Protein AF-A0A7V2QB85-F1 (afdb_monomer_lite)

Sequence (184 aa):
MSTETFWAGAGVYNEKTLPVQVILTIVAALSVYRVFTKPGDKTNVLVKTFLSFAFAWNGATFFLIFVRNPISTFIGAPLFIVVTILFAVDIFARKTNFRLPEAGWKRRLTALWILLAFSYPLIGWALLGHAYPRILMPMFPCPLTVFALALIAAAAPNVGRKVSVDPKCYDNKTSEVSRERFCR

Radius of gyration: 21.87 Å; chains: 1; bounding box: 40×40×75 Å

Foldseek 3Di:
DDPVLVLVLLQVCCVVCVVVLVVLVVLLVVLVVCQVPPFDLVSLLSVLVSLLVLLQCCLPPVQVPRPPDPCSVVPVNVVSNVSSVVSVVCNVVVPWGQHADPDPVLNVVLVVQLVVLQCQQVCCCPPVVDDPPSGDHSSHPVSSVSNVCSRRVRRDDPPPPDPPPPCVVPDDDDDDDDDDDPDD

Structure (mmCIF, N/CA/C/O backbone):
data_AF-A0A7V2QB85-F1
#
_entry.id   AF-A0A7V2QB85-F1
#
loop_
_atom_site.group_PDB
_atom_site.id
_atom_site.type_symbol
_atom_site.label_atom_id
_atom_site.label_alt_id
_atom_site.label_comp_id
_atom_site.label_asym_id
_atom_site.label_entity_id
_atom_site.label_seq_id
_atom_site.pdbx_PDB_ins_code
_atom_site.Cartn_x
_atom_site.Cartn_y
_atom_site.Cartn_z
_atom_site.occupancy
_atom_site.B_iso_or_equiv
_atom_site.auth_seq_id
_atom_site.auth_comp_id
_atom_site.auth_asym_id
_atom_site.auth_atom_id
_atom_site.pdbx_PDB_model_num
ATOM 1 N N . MET A 1 1 ? 16.539 9.771 -13.692 1.00 70.19 1 MET A N 1
ATOM 2 C CA . MET A 1 1 ? 15.832 8.790 -14.544 1.00 70.19 1 MET A CA 1
ATOM 3 C C . MET A 1 1 ? 14.918 9.583 -15.460 1.00 70.19 1 MET A C 1
ATOM 5 O O . MET A 1 1 ? 14.317 10.530 -14.969 1.00 70.19 1 MET A O 1
ATOM 9 N N . SER A 1 2 ? 14.879 9.280 -16.758 1.00 84.25 2 SER A N 1
ATOM 10 C CA . SER A 1 2 ? 13.956 9.940 -17.695 1.00 84.25 2 SER A CA 1
ATOM 11 C C . SER A 1 2 ? 12.549 9.339 -17.589 1.00 84.25 2 SER A C 1
ATOM 13 O O . SER A 1 2 ? 12.391 8.213 -17.120 1.00 84.25 2 SER A O 1
ATOM 15 N N . THR A 1 3 ? 11.528 10.060 -18.053 1.00 84.56 3 THR A N 1
ATOM 16 C CA . THR A 1 3 ? 10.132 9.588 -18.045 1.00 84.56 3 THR A CA 1
ATOM 17 C C . THR A 1 3 ? 9.970 8.258 -18.787 1.00 84.56 3 THR A C 1
ATOM 19 O O . THR A 1 3 ? 9.375 7.322 -18.258 1.00 84.56 3 THR A O 1
ATOM 22 N N . GLU A 1 4 ? 10.588 8.121 -19.962 1.00 85.00 4 GLU A N 1
ATOM 23 C CA . GLU A 1 4 ? 10.526 6.891 -20.764 1.00 85.00 4 GLU A CA 1
ATOM 24 C C . GLU A 1 4 ? 11.170 5.690 -20.065 1.00 85.00 4 GLU A C 1
ATOM 26 O O . GLU A 1 4 ? 10.617 4.590 -20.067 1.00 85.00 4 GLU A O 1
ATOM 31 N N . THR A 1 5 ? 12.319 5.895 -19.412 1.00 85.00 5 THR A N 1
ATOM 32 C CA . THR A 1 5 ? 12.995 4.811 -18.682 1.00 85.00 5 THR A CA 1
ATOM 33 C C . THR A 1 5 ? 12.178 4.359 -17.473 1.00 85.00 5 THR A C 1
ATOM 35 O O . THR A 1 5 ? 12.127 3.162 -17.188 1.00 85.00 5 THR A O 1
ATOM 38 N N . PHE A 1 6 ? 11.490 5.283 -16.794 1.00 84.88 6 PHE A N 1
ATOM 39 C CA . PHE A 1 6 ? 10.567 4.945 -15.710 1.00 84.88 6 PHE A CA 1
ATOM 40 C C . PHE A 1 6 ? 9.396 4.092 -16.209 1.00 84.88 6 PHE A C 1
ATOM 42 O O . PHE A 1 6 ? 9.146 3.023 -15.654 1.00 84.88 6 PHE A O 1
ATOM 49 N N . TRP A 1 7 ? 8.707 4.522 -17.270 1.00 86.81 7 TRP A N 1
ATOM 50 C CA . TRP A 1 7 ? 7.548 3.796 -17.794 1.00 86.81 7 TRP A CA 1
ATOM 51 C C . TRP A 1 7 ? 7.915 2.441 -18.400 1.00 86.81 7 TRP A C 1
ATOM 53 O O . TRP A 1 7 ? 7.153 1.486 -18.252 1.00 86.81 7 TRP A O 1
ATOM 63 N N . ALA A 1 8 ? 9.089 2.321 -19.025 1.00 87.31 8 ALA A N 1
ATOM 64 C CA . ALA A 1 8 ? 9.616 1.033 -19.466 1.00 87.31 8 ALA A CA 1
ATOM 65 C C . ALA A 1 8 ? 9.863 0.089 -18.275 1.00 87.31 8 ALA A C 1
ATOM 67 O O . ALA A 1 8 ? 9.423 -1.060 -18.301 1.00 87.31 8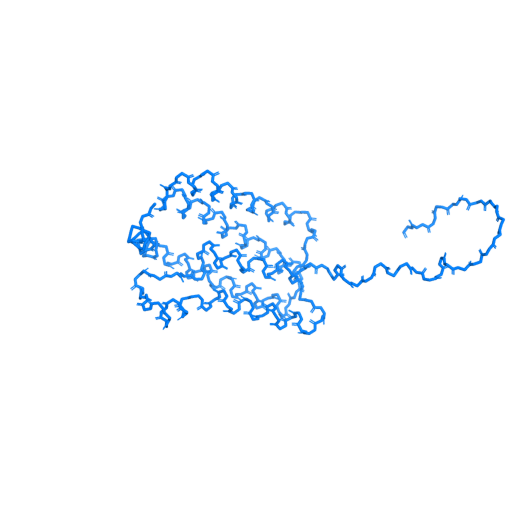 ALA A O 1
ATOM 68 N N . GLY A 1 9 ? 10.486 0.587 -17.200 1.00 86.81 9 GLY A N 1
ATOM 69 C CA . GLY A 1 9 ? 10.693 -0.180 -15.967 1.00 86.81 9 GLY A CA 1
ATOM 70 C C . GLY A 1 9 ? 9.381 -0.586 -15.287 1.00 86.81 9 GLY A C 1
ATOM 71 O O . GLY A 1 9 ? 9.231 -1.735 -14.875 1.00 86.81 9 GLY A O 1
ATOM 72 N N . ALA A 1 10 ? 8.404 0.323 -15.230 1.00 86.19 10 ALA A N 1
ATOM 73 C CA . ALA A 1 10 ? 7.066 0.049 -14.709 1.00 86.19 10 ALA A CA 1
ATOM 74 C C . ALA A 1 10 ? 6.339 -1.028 -15.530 1.00 86.19 10 ALA A C 1
ATOM 76 O O . ALA A 1 10 ? 5.709 -1.910 -14.951 1.00 86.19 10 ALA A O 1
ATOM 77 N N . GLY A 1 11 ? 6.475 -0.997 -16.861 1.00 89.75 11 GLY A N 1
ATOM 78 C CA . GLY A 1 11 ? 5.933 -2.020 -17.755 1.00 89.75 11 GLY A CA 1
ATOM 79 C C . GLY A 1 11 ? 6.479 -3.412 -17.448 1.00 89.75 11 GLY A C 1
ATOM 80 O O . GLY A 1 11 ? 5.708 -4.329 -17.169 1.00 89.75 11 GLY A O 1
ATOM 81 N N . VAL A 1 12 ? 7.807 -3.548 -17.398 1.00 90.69 12 VAL A N 1
ATOM 82 C CA . VAL A 1 12 ? 8.466 -4.825 -17.072 1.00 90.69 12 VAL A CA 1
ATOM 83 C C . VAL A 1 12 ? 8.091 -5.299 -15.665 1.00 90.69 12 VAL A C 1
ATOM 85 O O . VAL A 1 12 ? 7.806 -6.479 -15.463 1.00 90.69 12 VAL A O 1
ATOM 88 N N . TYR A 1 13 ? 8.042 -4.392 -14.686 1.00 90.31 13 TYR A N 1
ATOM 89 C CA . TYR A 1 13 ? 7.596 -4.715 -13.330 1.00 90.31 13 TYR A CA 1
ATOM 90 C C . TYR A 1 13 ? 6.169 -5.272 -13.322 1.00 90.31 13 TYR A C 1
ATOM 92 O O . TYR A 1 13 ? 5.923 -6.315 -12.714 1.00 90.31 13 TYR A O 1
ATOM 100 N N . ASN A 1 14 ? 5.236 -4.617 -14.013 1.00 92.25 14 ASN A N 1
ATOM 101 C CA . ASN A 1 14 ? 3.842 -5.041 -14.065 1.00 92.25 14 ASN A CA 1
ATOM 102 C C . ASN A 1 14 ? 3.660 -6.387 -14.756 1.00 92.25 14 ASN A C 1
ATOM 104 O O . ASN A 1 14 ? 2.890 -7.202 -14.263 1.00 92.25 14 ASN A O 1
ATOM 108 N N . GLU A 1 15 ? 4.369 -6.657 -15.849 1.00 93.31 15 GLU A N 1
ATOM 109 C CA . GLU A 1 15 ? 4.315 -7.965 -16.513 1.00 93.31 15 GLU A CA 1
ATOM 110 C C . GLU A 1 15 ? 4.841 -9.080 -15.608 1.00 93.31 15 GLU A C 1
ATOM 112 O O . GLU A 1 15 ? 4.224 -10.137 -15.484 1.00 93.31 15 GLU A O 1
ATOM 117 N N . LYS A 1 16 ? 5.963 -8.840 -14.919 1.00 92.19 16 LYS A N 1
ATOM 118 C CA . LYS A 1 16 ? 6.596 -9.843 -14.050 1.00 92.19 16 LYS A CA 1
ATOM 119 C C . LYS A 1 16 ? 5.855 -10.061 -12.734 1.00 92.19 16 LYS A C 1
ATOM 121 O O . LYS A 1 16 ? 5.961 -11.138 -12.155 1.00 92.19 16 LYS A O 1
ATOM 126 N N . THR A 1 17 ? 5.133 -9.056 -12.244 1.00 92.38 17 THR A N 1
ATOM 127 C CA . THR A 1 17 ? 4.482 -9.102 -10.926 1.00 92.38 17 THR A CA 1
ATOM 128 C C . THR A 1 17 ? 2.959 -9.124 -10.987 1.00 92.38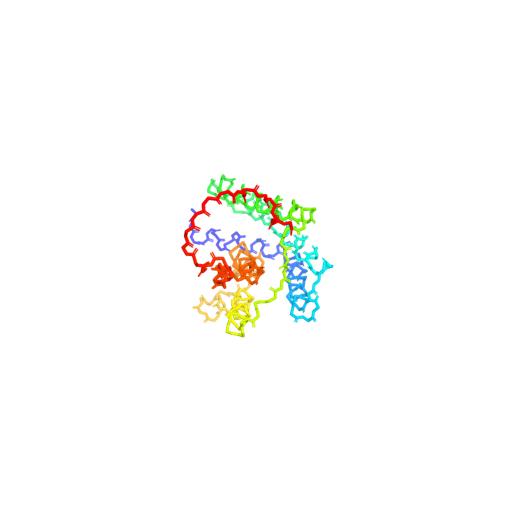 17 THR A C 1
ATOM 130 O O . THR A 1 17 ? 2.335 -9.162 -9.928 1.00 92.38 17 THR A O 1
ATOM 133 N N . LEU A 1 18 ? 2.349 -9.182 -12.180 1.00 91.19 18 LEU A N 1
ATOM 134 C CA . LEU A 1 18 ? 0.891 -9.171 -12.352 1.00 91.19 18 LEU A CA 1
ATOM 135 C C . LEU A 1 18 ? 0.160 -10.153 -11.416 1.00 91.19 18 LEU A C 1
ATOM 137 O O . LEU A 1 18 ? -0.751 -9.705 -10.717 1.00 91.19 18 LEU A O 1
ATOM 141 N N . PRO A 1 19 ? 0.554 -11.441 -11.302 1.00 91.94 19 PRO A N 1
ATOM 142 C CA . PRO A 1 19 ? -0.158 -12.377 -10.431 1.00 91.94 19 PRO A CA 1
ATOM 143 C C . PRO A 1 19 ? -0.096 -11.957 -8.959 1.00 91.94 19 PRO A C 1
ATOM 145 O O . PRO A 1 19 ? -1.102 -11.985 -8.252 1.00 91.94 19 PRO A O 1
ATOM 148 N N . VAL A 1 20 ? 1.075 -11.502 -8.505 1.00 92.31 20 VAL A N 1
ATOM 149 C CA . VAL A 1 20 ? 1.281 -11.038 -7.127 1.00 92.31 20 VAL A CA 1
ATOM 150 C C . VAL A 1 20 ? 0.473 -9.771 -6.862 1.00 92.31 20 VAL A C 1
ATOM 152 O O . VAL A 1 20 ? -0.191 -9.675 -5.834 1.00 92.31 20 VAL A O 1
ATOM 155 N N . GLN A 1 21 ? 0.466 -8.819 -7.796 1.00 90.81 21 GLN A N 1
ATOM 156 C CA . GLN A 1 21 ? -0.318 -7.592 -7.674 1.00 90.81 21 GLN A CA 1
ATOM 157 C C . GLN A 1 21 ? -1.823 -7.877 -7.611 1.00 90.81 21 GLN A C 1
ATOM 159 O O . GLN A 1 21 ? -2.520 -7.254 -6.809 1.00 90.81 21 GLN A O 1
ATOM 164 N N . VAL A 1 22 ? -2.327 -8.830 -8.402 1.00 92.25 22 VAL A N 1
ATOM 165 C CA . VAL A 1 22 ? -3.735 -9.257 -8.363 1.00 92.25 22 VAL A CA 1
ATOM 166 C C . VAL A 1 22 ? -4.071 -9.869 -7.004 1.00 92.25 22 VAL A C 1
ATOM 168 O O . VAL A 1 22 ? -5.045 -9.452 -6.377 1.00 92.25 22 VAL A O 1
ATOM 171 N N . ILE A 1 23 ? -3.238 -10.785 -6.497 1.00 94.44 23 ILE A N 1
ATOM 172 C CA . ILE A 1 23 ? -3.426 -11.395 -5.172 1.00 94.44 23 ILE A CA 1
ATOM 173 C C . ILE A 1 23 ? -3.430 -10.321 -4.081 1.00 94.44 23 ILE A C 1
ATOM 175 O O . ILE A 1 23 ? -4.355 -10.271 -3.270 1.00 94.44 23 ILE A O 1
ATOM 179 N N . LEU A 1 24 ? -2.442 -9.423 -4.080 1.00 93.62 24 LEU A N 1
ATOM 180 C CA . LEU A 1 24 ? -2.360 -8.327 -3.115 1.00 93.62 24 LEU A CA 1
ATOM 181 C C . LEU A 1 24 ? -3.590 -7.416 -3.187 1.00 93.62 24 LEU A C 1
ATOM 183 O O . LEU A 1 24 ? -4.137 -7.057 -2.147 1.00 93.62 24 LEU A O 1
ATOM 187 N N . THR A 1 25 ? -4.072 -7.097 -4.391 1.00 93.31 25 THR A N 1
ATOM 188 C CA . THR A 1 25 ? -5.288 -6.292 -4.612 1.00 93.31 25 THR A CA 1
ATOM 189 C C . THR A 1 25 ? -6.527 -6.964 -4.025 1.00 93.31 25 THR A C 1
ATOM 191 O O . THR A 1 25 ? -7.305 -6.309 -3.330 1.00 93.31 25 THR A O 1
ATOM 194 N N . ILE A 1 26 ? -6.685 -8.275 -4.222 1.00 94.06 26 ILE A N 1
ATOM 195 C CA . ILE A 1 26 ? -7.786 -9.049 -3.633 1.00 94.06 26 ILE A CA 1
ATOM 196 C C . ILE A 1 26 ? -7.685 -9.045 -2.103 1.00 94.06 26 ILE A C 1
ATOM 198 O O . ILE A 1 26 ? -8.669 -8.757 -1.422 1.00 94.06 26 ILE A O 1
ATOM 202 N N . VAL A 1 27 ? -6.501 -9.307 -1.542 1.00 94.06 27 VAL A N 1
ATOM 203 C CA . VAL A 1 27 ? -6.296 -9.311 -0.084 1.00 94.06 27 VAL A CA 1
ATOM 204 C C . VAL A 1 27 ? -6.542 -7.925 0.518 1.00 94.06 27 VAL A C 1
ATOM 206 O O . VAL A 1 27 ? -7.148 -7.825 1.587 1.00 94.06 27 VAL A O 1
ATOM 209 N N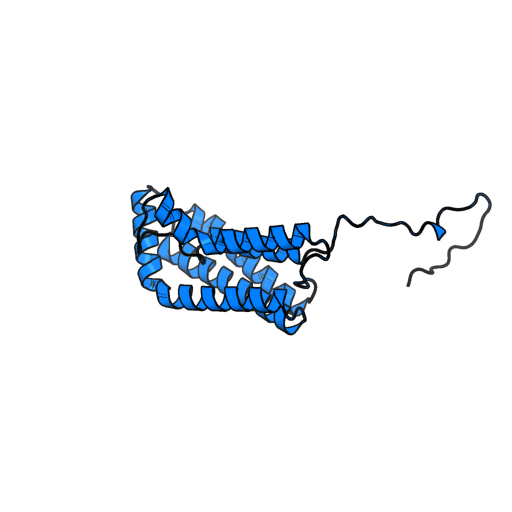 . ALA A 1 28 ? -6.156 -6.849 -0.170 1.00 92.81 28 ALA A N 1
ATOM 210 C CA . ALA A 1 28 ? -6.460 -5.484 0.245 1.00 92.81 28 ALA A CA 1
ATOM 211 C C . ALA A 1 28 ? -7.970 -5.221 0.259 1.00 92.81 28 ALA A C 1
ATOM 213 O O . ALA A 1 28 ? -8.491 -4.729 1.259 1.00 92.81 28 ALA A O 1
ATOM 214 N N . ALA A 1 29 ? -8.694 -5.607 -0.797 1.00 92.31 29 ALA A N 1
ATOM 215 C CA . ALA A 1 29 ? -10.148 -5.464 -0.858 1.00 92.31 29 ALA A CA 1
ATOM 216 C C . ALA A 1 29 ? -10.853 -6.263 0.255 1.00 92.31 29 ALA A C 1
ATOM 218 O O . ALA A 1 29 ? -11.748 -5.744 0.925 1.00 92.31 29 ALA A O 1
ATOM 219 N N . LEU A 1 30 ? -10.401 -7.493 0.526 1.00 92.00 30 LEU A N 1
ATOM 220 C CA . LEU A 1 30 ? -10.895 -8.311 1.638 1.00 92.00 30 LEU A CA 1
ATOM 221 C C . LEU A 1 30 ? -10.601 -7.673 3.001 1.00 92.00 30 LEU A C 1
ATOM 223 O O . LEU A 1 30 ? -11.450 -7.705 3.895 1.00 92.00 30 LEU A O 1
ATOM 227 N N . SER A 1 31 ? -9.420 -7.074 3.156 1.00 90.62 31 SER A N 1
ATOM 228 C CA . SER A 1 31 ? -9.021 -6.358 4.369 1.00 90.62 31 SER A CA 1
ATOM 229 C C . SER A 1 31 ? -9.936 -5.160 4.619 1.00 90.62 31 SER A C 1
ATOM 231 O O . SER A 1 31 ? -10.473 -5.023 5.716 1.00 90.62 31 SER A O 1
ATOM 233 N N . VAL A 1 32 ? -10.208 -4.354 3.586 1.00 90.06 32 VAL A N 1
ATOM 234 C CA . VAL A 1 32 ? -11.181 -3.251 3.648 1.00 90.06 32 VAL A CA 1
ATOM 235 C C . VAL A 1 32 ? -12.562 -3.781 4.016 1.00 90.06 32 VAL A C 1
ATOM 237 O O . VAL A 1 32 ? -13.150 -3.332 4.994 1.00 90.06 32 VAL A O 1
ATOM 240 N N . TYR A 1 33 ? -13.072 -4.782 3.300 1.00 90.00 33 TYR A N 1
ATOM 241 C CA . TYR A 1 33 ? -14.385 -5.359 3.581 1.00 90.00 33 TYR A CA 1
ATOM 242 C C . TYR A 1 33 ? -14.524 -5.818 5.043 1.00 90.00 33 TYR A C 1
ATOM 244 O O . TYR A 1 33 ? -15.523 -5.521 5.706 1.00 90.00 33 TYR A O 1
ATOM 252 N N . ARG A 1 34 ? -13.501 -6.491 5.586 1.00 87.06 34 ARG A N 1
ATOM 253 C CA . ARG A 1 34 ? -13.456 -6.925 6.991 1.00 87.06 34 ARG A CA 1
ATOM 254 C C . ARG A 1 34 ? -13.430 -5.747 7.964 1.00 87.06 34 ARG A C 1
ATOM 256 O O . ARG A 1 34 ? -14.153 -5.797 8.954 1.00 87.06 34 ARG A O 1
ATOM 263 N N . VAL A 1 35 ? -12.667 -4.689 7.680 1.00 87.56 35 VAL A N 1
ATOM 264 C CA . VAL A 1 35 ? -12.645 -3.460 8.500 1.00 87.56 35 VAL A CA 1
ATOM 265 C C . VAL A 1 35 ? -14.030 -2.806 8.555 1.00 87.56 35 VAL A C 1
ATOM 267 O O . VAL A 1 35 ? -14.442 -2.338 9.615 1.00 87.56 35 VAL A O 1
ATOM 270 N N . PHE A 1 36 ? -14.778 -2.817 7.447 1.00 84.00 36 PHE A N 1
ATOM 271 C CA . PHE A 1 36 ? -16.107 -2.204 7.368 1.00 84.00 36 PHE A CA 1
ATOM 272 C C . PHE A 1 36 ? -17.230 -3.051 7.987 1.00 84.00 36 PHE A C 1
ATOM 274 O O . PHE A 1 36 ? -18.187 -2.484 8.510 1.00 84.00 36 PHE A O 1
ATOM 281 N N . THR A 1 37 ? -17.141 -4.383 7.927 1.00 85.31 37 THR A N 1
ATOM 282 C CA . THR A 1 37 ? -18.228 -5.285 8.359 1.00 85.31 37 THR A CA 1
ATOM 283 C C . THR A 1 37 ? -18.008 -5.931 9.722 1.00 85.31 37 THR A C 1
ATOM 285 O O . THR A 1 37 ? -18.966 -6.117 10.469 1.00 85.31 37 THR A O 1
ATOM 288 N N . LYS A 1 38 ? -16.768 -6.312 10.052 1.00 83.19 38 LYS A N 1
ATOM 289 C CA . LYS A 1 38 ? -16.418 -7.063 11.269 1.00 83.19 38 LYS A CA 1
ATOM 290 C C . LYS A 1 38 ? -15.077 -6.572 11.835 1.00 83.19 38 LYS A C 1
ATOM 292 O O . LYS A 1 38 ? -14.076 -7.301 11.771 1.00 83.19 38 LYS A O 1
ATOM 297 N N . PRO A 1 39 ? -15.024 -5.342 12.377 1.00 83.50 39 PRO A N 1
ATOM 298 C CA . PRO A 1 39 ? -13.836 -4.864 13.071 1.00 83.50 39 PRO A CA 1
ATOM 299 C C . PRO A 1 39 ? -13.570 -5.721 14.318 1.00 83.50 39 PRO A C 1
ATOM 301 O O . PRO A 1 39 ? -14.490 -6.057 15.061 1.00 83.50 39 PRO A O 1
ATOM 304 N N . GLY A 1 40 ? -12.309 -6.082 14.548 1.00 82.50 40 GLY A N 1
ATOM 305 C CA . GLY A 1 40 ? -11.889 -6.905 15.684 1.00 82.50 40 GLY A CA 1
ATOM 306 C C . GLY A 1 40 ? -10.448 -7.391 15.541 1.00 82.50 40 GLY A C 1
ATOM 307 O O . GLY A 1 40 ? -9.802 -7.140 14.523 1.00 82.50 40 GLY A O 1
ATOM 308 N N . ASP A 1 41 ? -9.954 -8.130 16.534 1.00 84.06 41 ASP A N 1
ATOM 309 C CA . ASP A 1 41 ? -8.546 -8.547 16.620 1.00 84.06 41 ASP A CA 1
ATOM 310 C C . ASP A 1 41 ? -8.059 -9.315 15.388 1.00 84.06 41 ASP A C 1
ATOM 312 O O . ASP A 1 41 ? -6.981 -9.039 14.867 1.00 84.06 41 ASP A O 1
ATOM 316 N N . LYS A 1 42 ? -8.877 -10.235 14.862 1.00 86.75 42 LYS A N 1
ATOM 317 C CA . LYS A 1 42 ? -8.532 -11.009 13.656 1.00 86.75 42 LYS A CA 1
ATOM 318 C C . LYS A 1 42 ? -8.384 -10.116 12.422 1.00 86.75 42 LYS A C 1
ATOM 320 O O . LYS A 1 42 ? -7.500 -10.344 11.603 1.00 86.75 42 LYS A O 1
ATOM 325 N N . THR A 1 43 ? -9.235 -9.098 12.296 1.00 88.00 43 THR A N 1
ATOM 326 C CA . THR A 1 43 ? -9.172 -8.112 11.209 1.00 88.00 43 THR A CA 1
ATOM 327 C C . THR A 1 43 ? -7.944 -7.219 11.365 1.00 88.00 43 THR A C 1
ATOM 329 O O . THR A 1 43 ? -7.249 -6.976 10.385 1.00 88.00 43 THR A O 1
ATOM 332 N N . ASN A 1 44 ? -7.622 -6.800 12.592 1.00 87.62 44 ASN A N 1
ATOM 333 C CA . ASN A 1 44 ? -6.422 -6.013 12.874 1.00 87.62 44 ASN A CA 1
ATOM 334 C C . ASN A 1 44 ? -5.150 -6.773 12.497 1.00 87.62 44 ASN A C 1
ATOM 336 O O . ASN A 1 44 ? -4.297 -6.221 11.809 1.00 87.62 44 ASN A O 1
ATOM 340 N N . VAL A 1 45 ? -5.038 -8.038 12.908 1.00 89.56 45 VAL A N 1
ATOM 341 C CA . VAL A 1 45 ? -3.896 -8.886 12.545 1.00 89.56 45 VAL A CA 1
ATOM 342 C C . VAL A 1 45 ? -3.827 -9.059 11.028 1.00 89.56 45 VAL A C 1
ATOM 344 O O . VAL A 1 45 ? -2.775 -8.806 10.456 1.00 89.56 45 VAL A O 1
ATOM 347 N N . LEU A 1 46 ? -4.945 -9.376 10.362 1.00 92.31 46 LEU A N 1
ATOM 348 C CA . LEU A 1 46 ? -4.991 -9.514 8.901 1.00 92.31 46 LEU A CA 1
ATOM 349 C C . LEU A 1 46 ? -4.481 -8.256 8.180 1.00 92.31 46 LEU A C 1
ATOM 351 O O . LEU A 1 46 ? -3.618 -8.363 7.314 1.00 92.31 46 LEU A O 1
ATOM 355 N N . VAL A 1 47 ? -4.987 -7.074 8.551 1.00 91.94 47 VAL A N 1
ATOM 356 C CA . VAL A 1 47 ? -4.602 -5.793 7.937 1.00 91.94 47 VAL A CA 1
ATOM 357 C C . VAL A 1 47 ? -3.119 -5.507 8.163 1.00 91.94 47 VAL A C 1
ATOM 359 O O . VAL A 1 47 ? -2.419 -5.168 7.214 1.00 91.94 47 VAL A O 1
ATOM 362 N N . LYS A 1 48 ? -2.611 -5.672 9.391 1.00 91.94 48 LYS A N 1
ATOM 363 C CA . LYS A 1 48 ? -1.194 -5.417 9.704 1.00 91.94 48 LYS A CA 1
ATOM 364 C C . LYS A 1 48 ? -0.267 -6.395 8.992 1.00 91.94 48 LYS A C 1
ATOM 366 O O . LYS A 1 48 ? 0.747 -5.967 8.453 1.00 91.94 48 LYS A O 1
ATOM 371 N N . THR A 1 49 ? -0.616 -7.682 8.954 1.00 93.75 49 THR A N 1
ATOM 372 C CA . THR A 1 49 ? 0.153 -8.701 8.229 1.00 93.75 49 THR A CA 1
ATOM 373 C C . THR A 1 49 ? 0.171 -8.400 6.736 1.00 93.75 49 THR A C 1
ATOM 375 O O . THR A 1 49 ? 1.239 -8.427 6.128 1.00 93.75 49 THR A O 1
ATOM 378 N N . PHE A 1 50 ? -0.981 -8.049 6.155 1.00 94.94 50 PHE A N 1
ATOM 379 C CA . PHE A 1 50 ? -1.065 -7.633 4.758 1.00 94.94 50 PHE A CA 1
ATOM 380 C C . PHE A 1 50 ? -0.188 -6.407 4.478 1.00 94.94 50 PHE A C 1
ATOM 382 O O . PHE A 1 50 ? 0.626 -6.451 3.561 1.00 94.94 50 PHE A O 1
ATOM 389 N N . LEU A 1 51 ? -0.318 -5.338 5.272 1.00 93.88 51 LEU A N 1
ATOM 390 C CA . LEU A 1 51 ? 0.459 -4.112 5.082 1.00 93.88 51 LEU A CA 1
ATOM 391 C C . LEU A 1 51 ? 1.956 -4.392 5.238 1.00 93.88 51 LEU A C 1
ATOM 393 O O . LEU A 1 51 ? 2.724 -4.045 4.349 1.00 93.88 51 LEU A O 1
ATOM 397 N N . SER A 1 52 ? 2.369 -5.087 6.300 1.00 95.19 52 SER A N 1
ATOM 398 C CA . SER A 1 52 ? 3.768 -5.472 6.511 1.00 95.19 52 SER A CA 1
ATOM 399 C C . SER A 1 52 ? 4.325 -6.234 5.303 1.00 95.19 52 SER A C 1
ATOM 401 O O . SER A 1 52 ? 5.350 -5.842 4.751 1.00 95.19 52 SER A O 1
ATOM 403 N N . PHE A 1 53 ? 3.606 -7.243 4.803 1.00 95.44 53 PHE A N 1
ATOM 404 C CA . PHE A 1 53 ? 4.027 -7.997 3.622 1.00 95.44 53 PHE A CA 1
ATOM 405 C C . PHE A 1 53 ? 4.065 -7.143 2.345 1.00 95.44 53 PHE A C 1
ATOM 407 O O . PHE A 1 53 ? 5.038 -7.204 1.598 1.00 95.44 53 PHE A O 1
ATOM 414 N N . ALA A 1 54 ? 3.045 -6.320 2.088 1.00 94.62 54 ALA A N 1
ATOM 415 C CA . ALA A 1 54 ? 2.969 -5.485 0.889 1.00 94.62 54 ALA A CA 1
ATOM 416 C C . ALA A 1 54 ? 4.076 -4.413 0.852 1.00 94.62 54 ALA A C 1
ATOM 418 O O . ALA A 1 54 ? 4.651 -4.156 -0.211 1.00 94.62 54 ALA A O 1
ATOM 419 N N . PHE A 1 55 ? 4.405 -3.818 2.004 1.00 95.62 55 PHE A N 1
ATOM 420 C CA . PHE A 1 55 ? 5.530 -2.891 2.144 1.00 95.62 55 PHE A CA 1
ATOM 421 C C . PHE A 1 55 ? 6.874 -3.610 1.992 1.00 95.62 55 PHE A C 1
ATOM 423 O O . PHE A 1 55 ? 7.733 -3.109 1.267 1.00 95.62 55 PHE A O 1
ATOM 430 N N . ALA A 1 56 ? 7.041 -4.798 2.581 1.00 94.75 56 ALA A N 1
ATOM 431 C CA . ALA A 1 56 ? 8.258 -5.595 2.434 1.00 94.75 56 ALA A CA 1
ATOM 432 C C . ALA A 1 56 ? 8.499 -5.975 0.970 1.00 94.75 56 ALA A C 1
ATOM 434 O O . ALA A 1 56 ? 9.597 -5.803 0.440 1.00 94.75 56 ALA A O 1
ATOM 435 N N . TRP A 1 57 ? 7.443 -6.441 0.299 1.00 94.12 57 TRP A N 1
ATOM 436 C CA . TRP A 1 57 ? 7.475 -6.828 -1.104 1.00 94.12 57 TRP A CA 1
ATOM 437 C C . TRP A 1 57 ? 7.861 -5.656 -2.006 1.00 94.12 57 TRP A C 1
ATOM 439 O O . TRP A 1 57 ? 8.749 -5.808 -2.842 1.00 94.12 57 TRP A O 1
ATOM 449 N N . ASN A 1 58 ? 7.251 -4.478 -1.827 1.00 91.81 58 ASN A N 1
ATOM 450 C CA . ASN A 1 58 ? 7.611 -3.279 -2.591 1.00 91.81 58 ASN A CA 1
ATOM 451 C C . ASN A 1 58 ? 9.031 -2.786 -2.254 1.00 91.81 58 ASN A C 1
ATOM 453 O O . ASN A 1 58 ? 9.793 -2.444 -3.155 1.00 91.81 58 ASN A O 1
ATOM 457 N N . GLY A 1 59 ? 9.417 -2.806 -0.976 1.00 90.62 59 GLY A N 1
ATOM 458 C CA . GLY A 1 59 ? 10.774 -2.496 -0.518 1.00 90.62 59 GLY A CA 1
ATOM 459 C C . GLY A 1 59 ? 11.831 -3.332 -1.237 1.00 90.62 59 GLY A C 1
ATOM 460 O O . GLY A 1 59 ? 12.787 -2.788 -1.782 1.00 90.62 59 GLY A O 1
ATOM 461 N N . ALA A 1 60 ? 11.625 -4.649 -1.288 1.00 90.38 60 ALA A N 1
ATOM 462 C CA . ALA A 1 60 ? 12.562 -5.583 -1.897 1.00 90.38 60 ALA A CA 1
ATOM 463 C C . ALA A 1 60 ? 12.489 -5.584 -3.429 1.00 90.38 60 ALA A C 1
ATOM 465 O O . ALA A 1 60 ? 13.495 -5.389 -4.101 1.00 90.38 60 ALA A O 1
ATOM 466 N N . THR A 1 61 ? 11.311 -5.803 -4.008 1.00 89.44 61 THR A N 1
ATOM 467 C CA . THR A 1 61 ? 11.194 -6.016 -5.456 1.00 89.44 61 THR A CA 1
ATOM 468 C C . THR A 1 61 ? 11.220 -4.699 -6.216 1.00 89.44 61 THR A C 1
ATOM 470 O O . THR A 1 61 ? 12.086 -4.489 -7.063 1.00 89.44 61 THR A O 1
ATOM 473 N N . PHE A 1 62 ? 10.327 -3.768 -5.892 1.00 87.06 62 PHE A N 1
ATOM 474 C CA . PHE A 1 62 ? 10.193 -2.529 -6.647 1.00 87.06 62 PHE A CA 1
ATOM 475 C C . PHE A 1 62 ? 11.440 -1.642 -6.512 1.00 87.06 62 PHE A C 1
ATOM 477 O O . PHE A 1 62 ? 12.031 -1.252 -7.525 1.00 87.06 62 PHE A O 1
ATOM 484 N N . PHE A 1 63 ? 11.877 -1.364 -5.278 1.00 86.56 63 PHE A N 1
ATOM 485 C CA . PHE A 1 63 ? 12.962 -0.408 -5.052 1.00 86.56 63 PHE A CA 1
ATOM 486 C C . PHE A 1 63 ? 14.374 -0.995 -5.254 1.00 86.56 63 PHE A C 1
ATOM 488 O O . PHE A 1 63 ? 15.241 -0.296 -5.791 1.00 86.56 63 PHE A O 1
ATOM 495 N N . LEU A 1 64 ? 14.633 -2.257 -4.878 1.00 86.44 64 LEU A N 1
ATOM 496 C CA . LEU A 1 64 ? 15.980 -2.844 -5.010 1.00 86.44 64 LEU A CA 1
ATOM 497 C C . LEU A 1 64 ? 16.220 -3.563 -6.346 1.00 86.44 64 LEU A C 1
ATOM 499 O O . LEU A 1 64 ? 17.363 -3.580 -6.803 1.00 86.44 64 LEU A O 1
ATOM 503 N N . ILE A 1 65 ? 15.184 -4.131 -6.981 1.00 85.94 65 ILE A N 1
ATOM 504 C CA . ILE A 1 65 ? 15.341 -4.917 -8.220 1.00 85.94 65 ILE A CA 1
ATOM 505 C C . ILE A 1 65 ? 15.018 -4.084 -9.466 1.00 85.94 65 ILE A C 1
ATOM 507 O O . ILE A 1 65 ? 15.863 -3.988 -10.352 1.00 85.94 65 ILE A O 1
ATOM 511 N N . PHE A 1 66 ? 13.825 -3.482 -9.555 1.00 84.12 66 PHE A N 1
ATOM 512 C CA . PHE A 1 66 ? 13.332 -2.922 -10.827 1.00 84.12 66 PHE A CA 1
ATOM 513 C C . PHE A 1 66 ? 13.726 -1.463 -11.088 1.00 84.12 66 PHE A C 1
ATOM 515 O O . PHE A 1 66 ? 14.188 -1.148 -12.181 1.00 84.12 66 PHE A O 1
ATOM 522 N N . VAL A 1 67 ? 13.541 -0.555 -10.124 1.00 81.06 67 VAL A N 1
ATOM 523 C CA . VAL A 1 67 ? 13.824 0.881 -10.341 1.00 81.06 67 VAL A CA 1
ATOM 524 C C . VAL A 1 67 ? 15.292 1.226 -10.090 1.00 81.06 67 VAL A C 1
ATOM 526 O O . VAL A 1 67 ? 15.809 2.159 -10.702 1.00 81.06 67 VAL A O 1
ATOM 529 N N . ARG A 1 68 ? 15.940 0.479 -9.184 1.00 77.50 68 ARG A N 1
ATOM 530 C CA . ARG A 1 68 ? 17.354 0.540 -8.775 1.00 77.50 68 ARG A CA 1
ATOM 531 C C . ARG A 1 68 ? 18.081 1.836 -9.172 1.00 77.50 68 ARG A C 1
ATOM 533 O O . ARG A 1 68 ? 18.993 1.842 -9.993 1.00 77.50 68 ARG A O 1
ATOM 540 N N . ASN A 1 69 ? 17.691 2.944 -8.550 1.00 83.06 69 ASN A N 1
ATOM 541 C CA . ASN A 1 69 ? 18.404 4.219 -8.607 1.00 83.06 69 ASN A CA 1
ATOM 542 C C . ASN A 1 69 ? 18.836 4.630 -7.184 1.00 83.06 69 ASN A C 1
ATOM 544 O O . ASN A 1 69 ? 18.288 4.111 -6.211 1.00 83.06 69 ASN A O 1
ATOM 548 N N . PRO A 1 70 ? 19.796 5.561 -7.022 1.00 83.62 70 PRO A N 1
ATOM 549 C CA . PRO A 1 70 ? 20.313 5.924 -5.699 1.00 83.62 70 PRO A CA 1
ATOM 550 C C . PRO A 1 70 ? 19.207 6.353 -4.727 1.00 83.62 70 PRO A C 1
ATOM 552 O O . PRO A 1 70 ? 19.177 5.916 -3.584 1.00 83.62 70 PRO A O 1
ATOM 555 N N . ILE A 1 71 ? 18.234 7.133 -5.202 1.00 85.12 71 ILE A N 1
ATOM 556 C CA . ILE A 1 71 ? 17.106 7.606 -4.388 1.00 85.12 71 ILE A CA 1
ATOM 557 C C . ILE A 1 71 ? 16.204 6.437 -3.953 1.00 85.12 71 ILE A C 1
ATOM 559 O O . ILE A 1 71 ? 15.852 6.332 -2.782 1.00 85.12 71 ILE A O 1
ATOM 563 N N . SER A 1 72 ? 15.857 5.523 -4.861 1.00 82.94 72 SER A N 1
ATOM 564 C CA . SER A 1 72 ? 15.089 4.310 -4.547 1.00 82.94 72 SER A CA 1
ATOM 565 C C . SER A 1 72 ? 15.800 3.446 -3.515 1.00 82.94 72 SER A C 1
ATOM 567 O O . SER A 1 72 ? 15.194 3.042 -2.530 1.00 82.94 72 SER A O 1
ATOM 569 N N . THR A 1 73 ? 17.092 3.192 -3.710 1.00 87.00 73 THR A N 1
ATOM 570 C CA . THR A 1 73 ? 17.857 2.263 -2.876 1.00 87.00 73 THR A CA 1
ATOM 571 C C . THR A 1 73 ? 18.189 2.843 -1.503 1.00 87.00 73 THR A C 1
ATOM 573 O O . THR A 1 73 ? 18.112 2.121 -0.516 1.00 87.00 73 THR A O 1
ATOM 576 N N . PHE A 1 74 ? 18.546 4.129 -1.417 1.00 89.75 74 PHE A N 1
ATOM 577 C CA . PHE A 1 74 ? 18.974 4.755 -0.160 1.00 89.75 74 PHE A CA 1
ATOM 578 C C . PHE A 1 74 ? 17.844 5.442 0.612 1.00 89.75 74 PHE A C 1
ATOM 580 O O . PHE A 1 74 ? 17.996 5.677 1.806 1.00 89.75 74 PHE A O 1
ATOM 587 N N . ILE A 1 75 ? 16.717 5.758 -0.034 1.00 89.62 75 ILE A N 1
ATOM 588 C CA . ILE A 1 75 ? 15.578 6.423 0.618 1.00 89.62 75 ILE A CA 1
ATOM 589 C C . ILE A 1 75 ? 14.328 5.547 0.546 1.00 89.62 75 ILE A C 1
ATOM 591 O O . ILE A 1 75 ? 13.739 5.232 1.578 1.00 89.62 75 ILE A O 1
ATOM 595 N N . GLY A 1 76 ? 13.940 5.111 -0.656 1.00 87.44 76 GLY A N 1
ATOM 596 C CA . GLY A 1 76 ? 12.713 4.336 -0.871 1.00 87.44 76 GLY A CA 1
ATOM 597 C C . GLY A 1 76 ? 12.694 3.004 -0.117 1.00 87.44 76 GLY A C 1
ATOM 598 O O . GLY A 1 76 ? 11.799 2.763 0.696 1.00 87.44 76 GLY A O 1
ATOM 599 N N . ALA A 1 77 ? 13.697 2.153 -0.343 1.00 90.81 77 ALA A N 1
ATOM 600 C CA . ALA A 1 77 ? 13.766 0.827 0.261 1.00 90.81 77 ALA A CA 1
ATOM 601 C C . ALA A 1 77 ? 13.876 0.879 1.799 1.00 90.81 77 ALA A C 1
ATOM 603 O O . ALA A 1 77 ? 13.068 0.213 2.449 1.00 90.81 77 ALA A O 1
ATOM 604 N N . PRO A 1 78 ? 14.760 1.694 2.418 1.00 93.00 78 PRO A N 1
ATOM 605 C CA . PRO A 1 78 ? 14.833 1.789 3.874 1.00 93.00 78 PRO A CA 1
ATOM 606 C C . PRO A 1 78 ? 13.528 2.283 4.492 1.00 93.00 78 PRO A C 1
ATOM 608 O O . PRO A 1 78 ? 13.092 1.737 5.501 1.00 93.00 78 PRO A O 1
ATOM 611 N N . LEU A 1 79 ? 12.854 3.254 3.868 1.00 93.00 79 LEU A N 1
ATOM 612 C CA . LEU A 1 79 ? 11.579 3.766 4.367 1.00 93.00 79 LEU A CA 1
ATOM 613 C C . LEU A 1 79 ? 10.495 2.679 4.356 1.00 93.00 79 LEU A C 1
ATOM 615 O O . LEU A 1 79 ? 9.786 2.502 5.345 1.00 93.00 79 LEU A O 1
ATOM 619 N N . PHE A 1 80 ? 10.408 1.892 3.282 1.00 93.50 80 PHE A N 1
ATOM 620 C CA . PHE A 1 80 ? 9.468 0.769 3.198 1.00 93.50 80 PHE A CA 1
ATOM 621 C C . PHE A 1 80 ? 9.811 -0.358 4.183 1.00 93.50 80 PHE A C 1
ATOM 623 O O . PHE A 1 80 ? 8.907 -0.961 4.765 1.00 93.50 80 PHE A O 1
ATOM 630 N N . ILE A 1 81 ? 11.098 -0.609 4.431 1.00 93.94 81 ILE A N 1
ATOM 631 C CA . ILE A 1 81 ? 11.559 -1.570 5.443 1.00 93.94 81 ILE A CA 1
ATOM 632 C C . ILE A 1 81 ? 11.185 -1.093 6.852 1.00 93.94 81 ILE A C 1
ATOM 634 O O . ILE A 1 81 ? 10.649 -1.872 7.637 1.00 93.94 81 ILE A O 1
ATOM 638 N N . VAL A 1 82 ? 11.383 0.187 7.175 1.00 95.19 82 VAL A N 1
ATOM 639 C CA . VAL A 1 82 ? 10.977 0.752 8.471 1.00 95.19 82 VAL A CA 1
ATOM 640 C C . VAL A 1 82 ? 9.469 0.601 8.673 1.00 95.19 82 VAL A C 1
ATOM 642 O O . VAL A 1 82 ? 9.040 0.109 9.715 1.00 95.19 82 VAL A O 1
ATOM 645 N N . VAL A 1 83 ? 8.656 0.942 7.668 1.00 93.94 83 VAL A N 1
ATOM 646 C CA . VAL A 1 83 ? 7.192 0.774 7.736 1.00 93.94 83 VAL A CA 1
ATOM 647 C C . VAL A 1 83 ? 6.800 -0.701 7.903 1.00 93.94 83 VAL A C 1
ATOM 649 O O . VAL A 1 83 ? 5.914 -1.017 8.698 1.00 93.94 83 VAL A O 1
ATOM 652 N N . THR A 1 84 ? 7.494 -1.615 7.223 1.00 95.00 84 THR A N 1
ATOM 653 C CA . THR A 1 84 ? 7.311 -3.069 7.380 1.00 95.00 84 THR A CA 1
ATOM 654 C C . THR A 1 84 ? 7.519 -3.506 8.828 1.00 95.00 84 THR A C 1
ATOM 656 O O . THR A 1 84 ? 6.670 -4.212 9.381 1.00 95.00 84 THR A O 1
ATOM 659 N N . ILE A 1 85 ? 8.626 -3.070 9.441 1.00 94.19 85 ILE A N 1
ATOM 660 C CA . ILE A 1 85 ? 8.985 -3.391 10.827 1.00 94.19 85 ILE A CA 1
ATOM 661 C C . ILE A 1 85 ? 7.964 -2.787 11.792 1.00 94.19 85 ILE A C 1
ATOM 663 O O . ILE A 1 85 ? 7.520 -3.476 12.706 1.00 94.19 85 ILE A O 1
ATOM 6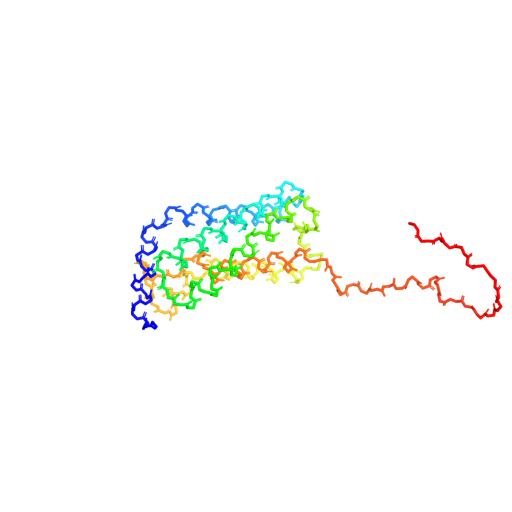67 N N . LEU A 1 86 ? 7.538 -1.539 11.574 1.00 91.44 86 LEU A N 1
ATOM 668 C CA . LEU A 1 86 ? 6.528 -0.886 12.410 1.00 91.44 86 LEU A CA 1
ATOM 669 C C . LEU A 1 86 ? 5.222 -1.685 12.448 1.00 91.44 86 LEU A C 1
ATOM 671 O O . LEU A 1 86 ? 4.705 -1.957 13.532 1.00 91.44 86 LEU A O 1
ATOM 675 N N . PHE A 1 87 ? 4.715 -2.122 11.291 1.00 90.75 87 PHE A N 1
ATOM 676 C CA . PHE A 1 87 ? 3.517 -2.962 11.252 1.00 90.75 87 PHE A CA 1
ATOM 677 C C . PHE A 1 87 ? 3.745 -4.342 11.869 1.00 90.75 87 PHE A C 1
ATOM 679 O O . PHE A 1 87 ? 2.861 -4.831 12.570 1.00 90.75 87 PHE A O 1
ATOM 686 N N . ALA A 1 88 ? 4.914 -4.954 11.658 1.00 91.62 88 ALA A N 1
ATOM 687 C CA . ALA A 1 88 ? 5.249 -6.245 12.253 1.00 91.62 88 ALA A CA 1
ATOM 688 C C . ALA A 1 88 ? 5.283 -6.173 13.789 1.00 91.62 88 ALA A C 1
ATOM 690 O O . ALA A 1 88 ? 4.670 -6.999 14.460 1.00 91.62 88 ALA A O 1
ATOM 691 N N . VAL A 1 89 ? 5.925 -5.148 14.356 1.00 90.56 89 VAL A N 1
ATOM 692 C CA . VAL A 1 89 ? 5.976 -4.915 15.808 1.00 90.56 89 VAL A CA 1
ATOM 693 C C . VAL A 1 89 ? 4.583 -4.612 16.367 1.00 90.56 89 VAL A C 1
ATOM 695 O O . VAL A 1 89 ? 4.213 -5.124 17.423 1.00 90.56 89 VAL A O 1
ATOM 698 N N . ASP A 1 90 ? 3.768 -3.835 15.651 1.00 87.25 90 ASP A N 1
ATOM 699 C CA . ASP A 1 90 ? 2.411 -3.484 16.080 1.00 87.25 90 ASP A CA 1
ATOM 700 C C . ASP A 1 90 ? 1.428 -4.679 16.070 1.00 87.25 90 ASP A C 1
ATOM 702 O O . ASP A 1 90 ? 0.394 -4.640 16.749 1.00 87.25 90 ASP A O 1
ATOM 706 N N . ILE A 1 91 ? 1.739 -5.781 15.371 1.00 86.19 91 ILE A N 1
ATOM 707 C CA . ILE A 1 91 ? 1.000 -7.053 15.513 1.00 86.19 91 ILE A CA 1
ATOM 708 C C . ILE A 1 91 ? 1.146 -7.597 16.939 1.00 86.19 91 ILE A C 1
ATOM 710 O O . ILE A 1 91 ? 0.147 -7.977 17.552 1.00 86.19 91 ILE A O 1
ATOM 714 N N . PHE A 1 92 ? 2.364 -7.587 17.488 1.00 84.00 92 PHE A N 1
ATOM 715 C CA . PHE A 1 92 ? 2.650 -8.093 18.834 1.00 84.00 92 PHE A CA 1
ATOM 716 C C . PHE A 1 92 ? 2.259 -7.094 19.923 1.00 84.00 92 PHE A C 1
ATOM 718 O O . PHE A 1 92 ? 1.685 -7.480 20.938 1.00 84.00 92 PHE A O 1
ATOM 725 N N . ALA A 1 93 ? 2.513 -5.803 19.696 1.00 81.12 93 ALA A N 1
ATOM 726 C CA . ALA A 1 93 ? 2.210 -4.755 20.665 1.00 81.12 93 ALA A CA 1
ATOM 727 C C . ALA A 1 93 ? 0.702 -4.470 20.805 1.00 81.12 93 ALA A C 1
ATOM 729 O O . ALA A 1 93 ? 0.294 -3.845 21.782 1.00 81.12 93 ALA A O 1
ATOM 730 N N . ARG A 1 94 ? -0.120 -4.897 19.829 1.00 76.94 94 ARG A N 1
ATOM 731 C CA . ARG A 1 94 ? -1.584 -4.707 19.774 1.00 76.94 94 ARG A CA 1
ATOM 732 C C . ARG A 1 94 ? -2.046 -3.262 20.049 1.00 76.94 94 ARG A C 1
ATOM 734 O O . ARG A 1 94 ? -3.152 -3.056 20.542 1.00 76.94 94 ARG A O 1
ATOM 741 N N . LYS A 1 95 ? -1.232 -2.252 19.712 1.00 69.25 95 LYS A N 1
ATOM 742 C CA . LYS A 1 95 ? -1.533 -0.845 20.032 1.00 69.25 95 LYS A CA 1
ATOM 743 C C . LYS A 1 95 ? -2.543 -0.228 19.067 1.00 69.25 95 LYS A C 1
ATOM 745 O O . LYS A 1 95 ? -3.427 0.505 19.502 1.00 69.25 95 LYS A O 1
ATOM 750 N N . THR A 1 96 ? -2.451 -0.546 17.776 1.00 70.88 96 THR A N 1
ATOM 751 C CA . THR A 1 96 ? -3.407 -0.037 16.775 1.00 70.88 96 THR A CA 1
ATOM 752 C C . THR A 1 96 ? -4.616 -0.955 16.608 1.00 70.88 96 THR A C 1
ATOM 754 O O . THR A 1 96 ? -4.454 -2.151 16.342 1.00 70.88 96 THR A O 1
ATOM 757 N N . ASN A 1 97 ? -5.821 -0.378 16.671 1.00 73.81 97 ASN A N 1
ATOM 758 C CA . ASN A 1 97 ? -7.080 -1.047 16.347 1.00 73.81 97 ASN A CA 1
ATOM 759 C C . ASN A 1 97 ? -7.706 -0.415 15.097 1.00 73.81 97 ASN A C 1
ATOM 761 O O . ASN A 1 97 ? -8.171 0.719 15.147 1.00 73.81 97 ASN A O 1
ATOM 765 N N . PHE A 1 98 ? -7.764 -1.153 13.987 1.00 71.56 98 PHE A N 1
ATOM 766 C CA . PHE A 1 98 ? -8.414 -0.713 12.754 1.00 71.56 98 PHE A CA 1
ATOM 767 C C . PHE A 1 98 ? -9.933 -0.776 12.907 1.00 71.56 98 PHE A C 1
ATOM 769 O O . PHE A 1 98 ? -10.586 -1.783 12.627 1.00 71.56 98 PHE A O 1
ATOM 776 N N . ARG A 1 99 ? -10.497 0.333 13.381 1.00 67.19 99 ARG A N 1
ATO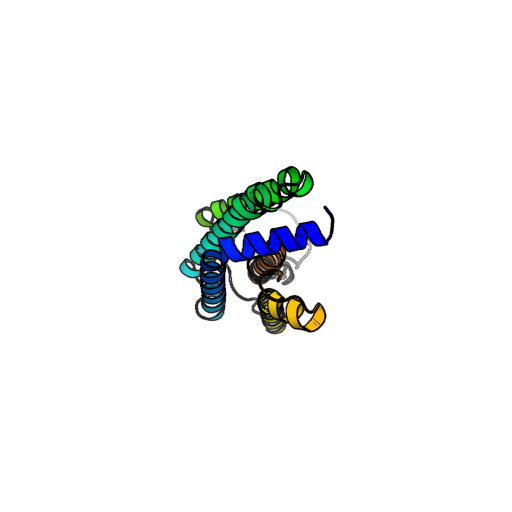M 777 C CA . ARG A 1 99 ? -11.937 0.585 13.454 1.00 67.19 99 ARG A CA 1
ATOM 778 C C . ARG A 1 99 ? -12.241 1.828 12.634 1.00 67.19 99 ARG A C 1
ATOM 780 O O . ARG A 1 99 ? -11.416 2.726 12.555 1.00 67.19 99 ARG A O 1
ATOM 787 N N . LEU A 1 100 ? -13.415 1.877 12.014 1.00 65.69 100 LEU A N 1
ATOM 788 C CA . LEU A 1 100 ? -13.846 3.092 11.330 1.00 65.69 100 LEU A CA 1
ATOM 789 C C . LEU A 1 100 ? -14.144 4.202 12.349 1.00 65.69 100 LEU A C 1
ATOM 791 O O . LEU A 1 100 ? -14.654 3.898 13.433 1.00 65.69 100 LEU A O 1
ATOM 795 N N . PRO A 1 101 ? -13.909 5.477 11.995 1.00 67.56 101 PRO A N 1
ATOM 796 C CA . PRO A 1 101 ? -14.306 6.596 12.830 1.00 67.56 101 PRO A CA 1
ATOM 797 C C . PRO A 1 101 ? -15.815 6.577 13.087 1.00 67.56 101 PRO A C 1
ATOM 799 O O . PRO A 1 101 ? -16.605 6.396 12.159 1.00 67.56 101 PRO A O 1
ATOM 802 N N . GLU A 1 102 ? -16.221 6.841 14.330 1.00 63.31 102 GLU A N 1
ATOM 803 C CA . GLU A 1 102 ? -17.641 6.954 14.708 1.00 63.31 102 GLU A CA 1
ATOM 804 C C . GLU A 1 102 ? -18.349 8.094 13.955 1.00 63.31 102 GLU A C 1
ATOM 806 O O . GLU A 1 102 ? -19.540 8.022 13.659 1.00 63.31 102 GLU A O 1
ATOM 811 N N . ALA A 1 103 ? -17.603 9.142 13.591 1.00 70.69 103 ALA A N 1
ATOM 812 C CA . ALA A 1 103 ? -18.121 10.261 12.819 1.00 70.69 103 ALA A CA 1
ATOM 813 C C . ALA A 1 103 ? -18.367 9.858 11.353 1.00 70.69 103 ALA A C 1
ATOM 815 O O . ALA A 1 103 ? -17.430 9.592 10.595 1.00 70.69 103 ALA A O 1
ATOM 816 N N . GLY A 1 104 ? -19.634 9.899 10.925 1.00 72.62 104 GLY A N 1
ATOM 817 C CA . GLY A 1 104 ? -20.059 9.463 9.590 1.00 72.62 104 GLY A CA 1
ATOM 818 C C . GLY A 1 104 ? -19.353 10.162 8.420 1.00 72.62 104 GLY A C 1
ATOM 819 O O . GLY A 1 104 ? -19.083 9.521 7.405 1.00 72.62 104 GLY A O 1
ATOM 820 N N . TRP A 1 105 ? -18.988 11.442 8.557 1.00 76.56 105 TRP A N 1
ATOM 821 C CA . TRP A 1 105 ? -18.255 12.172 7.512 1.00 76.56 105 TRP A CA 1
ATOM 822 C C . TRP A 1 105 ? -16.817 11.661 7.342 1.00 76.56 105 TRP A C 1
ATOM 824 O O . TRP A 1 105 ? -16.379 11.451 6.214 1.00 76.56 105 TRP A O 1
ATOM 834 N N . LYS A 1 106 ? -16.116 11.362 8.447 1.00 77.38 106 LYS A N 1
ATOM 835 C CA . LYS A 1 106 ? -14.766 10.779 8.416 1.00 77.38 106 LYS A CA 1
ATOM 836 C C . LYS A 1 106 ? -14.792 9.386 7.793 1.00 77.38 106 LYS A C 1
ATOM 838 O O . LYS A 1 106 ? -13.953 9.082 6.959 1.00 77.38 106 LYS A O 1
ATOM 843 N N . ARG A 1 107 ? -15.803 8.572 8.118 1.00 79.38 107 ARG A N 1
ATOM 844 C CA . ARG A 1 107 ? -16.011 7.255 7.491 1.00 79.38 107 ARG A CA 1
ATOM 845 C C . ARG A 1 107 ? -16.194 7.357 5.972 1.00 79.38 107 ARG A C 1
ATOM 847 O O . ARG A 1 107 ? -15.610 6.558 5.243 1.00 79.38 107 ARG A O 1
ATOM 854 N N . ARG A 1 108 ? -16.986 8.322 5.489 1.00 82.00 108 ARG A N 1
ATOM 855 C CA . ARG A 1 108 ? -17.154 8.570 4.044 1.00 82.00 108 ARG A CA 1
ATOM 856 C C . ARG A 1 108 ? -15.845 9.028 3.404 1.00 82.00 108 ARG A C 1
ATOM 858 O O . ARG A 1 108 ? -15.494 8.517 2.349 1.00 82.00 108 ARG A O 1
ATOM 865 N N . LEU A 1 109 ? -15.105 9.920 4.061 1.00 85.06 109 LEU A N 1
ATOM 866 C CA . LEU A 1 109 ? -13.814 10.411 3.576 1.00 85.06 109 LEU A CA 1
ATOM 867 C C . LEU A 1 109 ? -12.776 9.282 3.481 1.00 85.06 109 LEU A C 1
ATOM 869 O O . LEU A 1 109 ? -12.138 9.140 2.444 1.00 85.06 109 LEU A O 1
ATOM 873 N N . THR A 1 110 ? -12.673 8.415 4.495 1.00 85.19 110 THR A N 1
ATOM 874 C CA . THR A 1 110 ? -11.832 7.206 4.444 1.00 85.19 110 THR A CA 1
ATOM 875 C C . THR A 1 110 ? -12.223 6.299 3.278 1.00 85.19 110 THR A C 1
ATOM 877 O O . THR A 1 110 ? -11.351 5.844 2.543 1.00 85.19 110 THR A O 1
ATOM 880 N N . ALA A 1 111 ? -13.521 6.037 3.087 1.00 86.25 111 ALA A N 1
ATOM 881 C CA . ALA A 1 111 ? -13.992 5.205 1.982 1.00 86.25 111 ALA A CA 1
ATOM 882 C C . ALA A 1 111 ? -13.638 5.818 0.618 1.00 86.25 111 ALA A C 1
ATOM 884 O O . ALA A 1 111 ? -13.147 5.108 -0.254 1.00 86.25 111 ALA A O 1
ATOM 885 N N . LEU A 1 112 ? -13.818 7.133 0.456 1.00 87.94 112 LEU A N 1
ATOM 886 C CA . LEU A 1 112 ? -13.437 7.859 -0.757 1.00 87.94 112 LEU A CA 1
ATOM 887 C C . LEU A 1 112 ? -11.930 7.786 -1.022 1.00 87.94 112 LEU A C 1
ATOM 889 O O . LEU A 1 112 ? -11.531 7.543 -2.154 1.00 87.94 112 LEU A O 1
ATOM 893 N N . TRP A 1 113 ? -11.091 7.941 0.003 1.00 86.12 113 TRP A N 1
ATOM 894 C CA . TRP A 1 113 ? -9.635 7.821 -0.136 1.00 86.12 113 TRP A CA 1
ATOM 895 C C . TRP A 1 113 ? -9.185 6.415 -0.526 1.00 86.12 113 TRP A C 1
ATOM 897 O O . TRP A 1 113 ? -8.314 6.262 -1.380 1.00 86.12 113 TRP A O 1
ATOM 907 N N . ILE A 1 114 ? -9.799 5.384 0.057 1.00 88.00 114 ILE A N 1
ATOM 908 C CA . ILE A 1 114 ? -9.539 3.999 -0.337 1.00 88.00 114 ILE A CA 1
ATOM 909 C C . ILE A 1 114 ? -9.957 3.796 -1.796 1.00 88.00 114 ILE A C 1
ATOM 911 O O . ILE A 1 114 ? -9.155 3.323 -2.593 1.00 88.00 114 ILE A O 1
ATOM 915 N N . LEU A 1 115 ? -11.172 4.207 -2.173 1.00 89.50 115 LEU A N 1
ATOM 916 C CA . LEU A 1 115 ? -11.645 4.110 -3.557 1.00 89.50 115 LEU A CA 1
ATOM 917 C C . LEU A 1 115 ? -10.716 4.839 -4.530 1.00 89.50 115 LEU A C 1
ATOM 919 O O . LEU A 1 115 ? -10.408 4.297 -5.588 1.00 89.50 115 LEU A O 1
ATOM 923 N N . LEU A 1 116 ? -10.208 6.013 -4.146 1.00 87.88 116 LEU A N 1
ATOM 924 C CA . LEU A 1 116 ? -9.252 6.767 -4.946 1.00 87.88 116 LEU A CA 1
ATOM 925 C C . LEU A 1 116 ? -7.965 5.964 -5.187 1.00 87.88 116 LEU A C 1
ATOM 927 O O . LEU A 1 116 ? -7.529 5.853 -6.332 1.00 87.88 116 LEU A O 1
ATOM 931 N N . ALA A 1 117 ? -7.405 5.338 -4.146 1.00 87.00 117 ALA A N 1
ATOM 932 C CA . ALA A 1 117 ? -6.216 4.492 -4.266 1.00 87.00 117 ALA A CA 1
ATOM 933 C C . ALA A 1 117 ? -6.435 3.289 -5.206 1.00 87.00 117 ALA A C 1
ATOM 935 O O . ALA A 1 117 ? -5.559 2.965 -6.006 1.00 87.00 117 ALA A O 1
ATOM 936 N N . PHE A 1 118 ? -7.618 2.663 -5.173 1.00 87.75 118 PHE A N 1
ATOM 937 C CA . PHE A 1 118 ? -7.967 1.572 -6.094 1.00 87.75 118 PHE A CA 1
ATOM 938 C C . PHE A 1 118 ? -8.269 2.053 -7.519 1.00 87.75 118 PHE A C 1
ATOM 940 O O . PHE A 1 118 ? -8.025 1.321 -8.474 1.00 87.75 118 PHE A O 1
ATOM 947 N N . SER A 1 119 ? -8.764 3.281 -7.680 1.00 87.44 119 SER A N 1
ATOM 948 C CA . SER A 1 119 ? -9.084 3.873 -8.984 1.00 87.44 119 SER A CA 1
ATOM 949 C C . SER A 1 119 ? -7.862 4.367 -9.764 1.00 87.44 119 SER A C 1
ATOM 951 O O . SER A 1 119 ? -8.004 4.809 -10.901 1.00 87.44 119 SER A O 1
ATOM 953 N N . TYR A 1 120 ? -6.658 4.264 -9.194 1.00 85.00 120 TYR A N 1
ATOM 954 C CA . TYR A 1 120 ? -5.421 4.748 -9.809 1.00 85.00 120 TYR A CA 1
ATOM 955 C C . TYR A 1 120 ? -5.211 4.272 -11.267 1.00 85.00 120 TYR A C 1
ATOM 957 O O . TYR A 1 120 ? -4.903 5.111 -12.117 1.00 85.00 120 TYR A O 1
ATOM 965 N N . PRO A 1 121 ? -5.445 2.990 -11.627 1.00 84.62 121 PRO A N 1
ATOM 966 C CA . PRO A 1 121 ? -5.332 2.542 -13.016 1.00 84.62 121 PRO A CA 1
ATOM 967 C C . PRO A 1 121 ? -6.370 3.200 -13.932 1.00 84.62 121 PRO A C 1
ATOM 969 O O . PRO A 1 121 ? -6.048 3.584 -15.049 1.00 84.62 121 PRO A O 1
ATOM 972 N N . LEU A 1 122 ? -7.606 3.383 -13.458 1.00 85.44 122 LEU A N 1
ATOM 973 C CA . LEU A 1 122 ? -8.669 4.025 -14.240 1.00 85.44 122 LEU A CA 1
ATOM 974 C C . LEU A 1 122 ? -8.320 5.484 -14.540 1.00 85.44 122 LEU A C 1
ATOM 976 O O . LEU A 1 122 ? -8.516 5.942 -15.661 1.00 85.44 122 LEU A O 1
ATOM 980 N N . ILE A 1 123 ? -7.752 6.188 -13.559 1.00 84.31 123 ILE A N 1
ATOM 981 C CA . ILE A 1 123 ? -7.280 7.567 -13.713 1.00 84.31 123 ILE A CA 1
ATOM 982 C C . ILE A 1 123 ? -6.111 7.622 -14.705 1.00 84.31 123 ILE A C 1
ATOM 984 O O . ILE A 1 123 ? -6.111 8.463 -15.600 1.00 84.31 123 ILE A O 1
ATOM 988 N N . GLY A 1 124 ? -5.140 6.710 -14.590 1.00 80.56 124 GLY A N 1
ATOM 989 C CA . GLY A 1 124 ? -4.004 6.625 -15.515 1.00 80.56 124 GLY A CA 1
ATOM 990 C C . GLY A 1 124 ? -4.423 6.354 -16.962 1.00 80.56 124 GLY A C 1
ATOM 991 O O . GLY A 1 124 ? -3.892 6.968 -17.886 1.00 80.56 124 GLY A O 1
ATOM 992 N N . TRP A 1 125 ? -5.416 5.489 -17.159 1.00 84.88 125 TRP A N 1
ATOM 993 C CA . TRP A 1 125 ? -5.965 5.203 -18.480 1.00 84.88 125 TRP A CA 1
ATOM 994 C C . TRP A 1 125 ? -6.783 6.376 -19.036 1.00 84.88 125 TRP A C 1
ATOM 996 O O . TRP A 1 125 ? -6.536 6.812 -20.157 1.00 84.88 125 TRP A O 1
ATOM 1006 N N . ALA A 1 126 ? -7.711 6.926 -18.248 1.00 82.81 126 ALA A N 1
ATOM 1007 C CA . ALA A 1 126 ? -8.647 7.950 -18.710 1.00 82.81 126 ALA A CA 1
ATOM 1008 C C . ALA A 1 126 ? -8.017 9.343 -18.879 1.00 82.81 126 ALA A C 1
ATOM 1010 O O . ALA A 1 126 ? -8.397 10.068 -19.793 1.00 82.81 126 ALA A O 1
ATOM 1011 N N . LEU A 1 127 ? -7.081 9.737 -18.005 1.00 81.94 127 LEU A N 1
ATOM 1012 C CA . LEU A 1 127 ? -6.491 11.083 -18.019 1.00 81.94 127 LEU A CA 1
ATOM 1013 C C . LEU A 1 127 ? -5.129 11.146 -18.716 1.00 81.94 127 LEU A C 1
ATOM 1015 O O . LEU A 1 127 ? -4.811 12.171 -19.311 1.00 81.94 127 LEU A O 1
ATOM 1019 N N . LEU A 1 128 ? -4.312 10.089 -18.623 1.00 77.69 128 LEU A N 1
ATOM 1020 C CA . LEU A 1 128 ? -2.955 10.076 -19.188 1.00 77.69 128 LEU A CA 1
ATOM 1021 C C . LEU A 1 128 ? -2.832 9.194 -20.443 1.00 77.69 128 LEU A C 1
ATOM 1023 O O . LEU A 1 128 ? -1.774 9.171 -21.066 1.00 77.69 128 LEU A O 1
ATOM 1027 N N . GLY A 1 129 ? -3.883 8.456 -20.822 1.00 81.12 129 GLY A N 1
ATOM 1028 C CA . GLY A 1 129 ? -3.858 7.558 -21.984 1.00 81.12 129 GLY A CA 1
ATOM 1029 C C . GLY A 1 129 ? -2.925 6.355 -21.816 1.00 81.12 129 GLY A C 1
ATOM 1030 O O . GLY A 1 129 ? -2.597 5.675 -22.789 1.00 81.12 129 GLY A O 1
ATOM 1031 N N . HIS A 1 130 ? -2.471 6.077 -20.593 1.00 82.19 130 HIS A N 1
ATOM 1032 C CA . HIS A 1 130 ? -1.565 4.972 -20.320 1.00 82.19 130 HIS A CA 1
ATOM 1033 C C . HIS A 1 130 ? -2.324 3.642 -20.301 1.00 82.19 130 HIS A C 1
ATOM 1035 O O . HIS A 1 130 ? -3.215 3.428 -19.480 1.00 82.19 130 HIS A O 1
ATOM 1041 N N . ALA A 1 131 ? -1.946 2.727 -21.194 1.00 83.38 131 ALA A N 1
ATOM 1042 C CA . ALA A 1 131 ? -2.464 1.364 -21.232 1.00 83.38 131 ALA A CA 1
ATOM 1043 C C . ALA A 1 131 ? -1.500 0.379 -20.557 1.00 83.38 131 ALA A C 1
ATOM 1045 O O . ALA A 1 131 ? -0.288 0.609 -20.477 1.00 83.38 131 ALA A O 1
ATOM 1046 N N . TYR A 1 132 ? -2.041 -0.747 -20.089 1.00 83.19 132 TYR A N 1
ATOM 1047 C CA . TYR A 1 132 ? -1.223 -1.872 -19.640 1.00 83.19 132 TYR A CA 1
ATOM 1048 C C . TYR A 1 132 ? -0.257 -2.299 -20.767 1.00 83.19 132 TYR A C 1
ATOM 1050 O O . TYR A 1 132 ? -0.691 -2.375 -21.917 1.00 83.19 132 TYR A O 1
ATOM 1058 N N . PRO A 1 133 ? 1.035 -2.563 -20.481 1.00 83.62 133 PRO A N 1
ATOM 1059 C CA . PRO A 1 133 ? 1.653 -2.719 -19.159 1.00 83.62 133 PRO A CA 1
ATOM 1060 C C . PRO A 1 133 ? 2.186 -1.425 -18.523 1.00 83.62 133 PRO A C 1
ATOM 1062 O O . PRO A 1 133 ? 2.566 -1.439 -17.355 1.00 83.62 133 PRO A O 1
ATOM 1065 N N . ARG A 1 134 ? 2.196 -0.286 -19.226 1.00 86.94 134 ARG A N 1
ATOM 1066 C CA . ARG A 1 134 ? 2.740 0.994 -18.726 1.00 86.94 134 ARG A CA 1
ATOM 1067 C C . ARG A 1 134 ? 1.714 1.783 -17.911 1.00 86.94 134 ARG A C 1
ATOM 1069 O O . ARG A 1 134 ? 1.502 2.962 -18.155 1.00 86.94 134 ARG A O 1
ATOM 1076 N N . ILE A 1 135 ? 1.071 1.133 -16.945 1.00 88.25 135 ILE A N 1
ATOM 1077 C CA . ILE A 1 135 ? 0.037 1.730 -16.094 1.00 88.25 135 ILE A CA 1
ATOM 1078 C C . ILE A 1 135 ? 0.360 1.512 -14.618 1.00 88.25 135 ILE A C 1
ATOM 1080 O O . ILE A 1 135 ? 0.963 0.516 -14.238 1.00 88.25 135 ILE A O 1
ATOM 1084 N N . LEU A 1 136 ? -0.027 2.438 -13.753 1.00 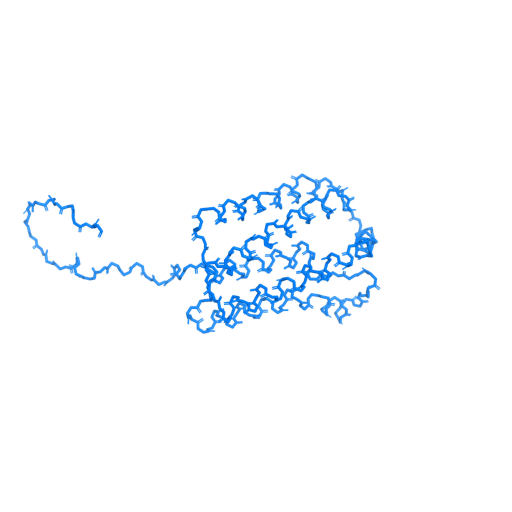87.69 136 LEU A N 1
ATOM 1085 C CA . LEU A 1 136 ? 0.236 2.316 -12.323 1.00 87.69 136 LEU A CA 1
ATOM 1086 C C . LEU A 1 136 ? -0.884 1.509 -11.661 1.00 87.69 136 LEU A C 1
ATOM 1088 O O . LEU A 1 136 ? -2.027 1.951 -11.562 1.00 87.69 136 LEU A O 1
ATOM 1092 N N . MET A 1 137 ? -0.539 0.297 -11.238 1.00 89.56 137 MET A N 1
ATOM 1093 C CA . MET A 1 137 ? -1.456 -0.644 -10.594 1.00 89.56 137 MET A CA 1
ATOM 1094 C C . MET A 1 137 ? -1.730 -0.238 -9.133 1.00 89.56 137 MET A C 1
ATOM 1096 O O . MET A 1 137 ? -0.886 0.420 -8.524 1.00 89.56 137 MET A O 1
ATOM 1100 N N . PRO A 1 138 ? -2.850 -0.651 -8.505 1.00 87.81 138 PRO A N 1
ATOM 1101 C CA . PRO A 1 138 ? -3.213 -0.206 -7.149 1.00 87.81 138 PRO A CA 1
ATOM 1102 C C . PRO A 1 138 ? -2.181 -0.562 -6.066 1.00 87.81 138 PRO A C 1
ATOM 1104 O O . PRO A 1 138 ? -2.141 0.061 -5.010 1.00 87.81 138 PRO A O 1
ATOM 1107 N N . MET A 1 139 ? -1.337 -1.563 -6.332 1.00 90.50 139 MET A N 1
ATOM 1108 C CA . MET A 1 139 ? -0.291 -2.044 -5.422 1.00 90.50 139 MET A CA 1
ATOM 1109 C C . MET A 1 139 ? 1.083 -1.409 -5.653 1.00 90.50 139 MET A C 1
ATOM 1111 O O . MET A 1 139 ? 2.058 -1.832 -5.030 1.00 90.50 139 MET A O 1
ATOM 1115 N N . PHE A 1 140 ? 1.177 -0.396 -6.522 1.00 90.88 140 PHE A N 1
ATOM 1116 C CA . PHE A 1 140 ? 2.373 0.442 -6.603 1.00 90.88 140 PHE A CA 1
ATOM 1117 C C . PHE A 1 140 ? 2.645 1.136 -5.256 1.00 90.88 140 PHE A C 1
ATOM 1119 O O . PHE A 1 140 ? 1.708 1.409 -4.501 1.00 90.88 140 PHE A O 1
ATOM 1126 N N . PRO A 1 141 ? 3.901 1.507 -4.953 1.00 89.56 141 PRO A N 1
ATOM 1127 C CA . PRO A 1 141 ? 4.269 2.115 -3.676 1.00 89.56 141 PRO A CA 1
ATOM 1128 C C . PRO A 1 141 ? 3.456 3.365 -3.312 1.00 89.56 141 PRO A C 1
ATOM 1130 O O . PRO A 1 141 ? 3.123 3.539 -2.148 1.00 89.56 141 PRO A O 1
ATOM 1133 N N . CYS A 1 142 ? 3.111 4.225 -4.275 1.00 88.69 142 CYS A N 1
ATOM 1134 C CA . CYS A 1 142 ? 2.321 5.437 -4.019 1.00 88.69 142 CYS A CA 1
ATOM 1135 C C . CYS A 1 142 ? 0.849 5.148 -3.644 1.00 88.69 142 CYS A C 1
ATOM 1137 O O . CYS A 1 142 ? 0.420 5.569 -2.571 1.00 88.69 142 CYS A O 1
ATOM 1139 N N . PRO A 1 143 ? 0.053 4.421 -4.450 1.00 90.12 143 PRO A N 1
ATOM 1140 C CA . PRO A 1 143 ? -1.305 4.062 -4.049 1.00 90.12 143 PRO A CA 1
ATOM 1141 C C . PRO A 1 143 ? -1.332 3.169 -2.797 1.00 90.12 143 PRO A C 1
ATOM 1143 O O . PRO A 1 143 ? -2.215 3.342 -1.958 1.00 90.12 143 PRO A O 1
ATOM 1146 N N . LEU A 1 144 ? -0.332 2.299 -2.593 1.00 92.56 144 LEU A N 1
ATOM 1147 C CA . LEU A 1 144 ? -0.207 1.491 -1.375 1.00 92.56 144 LEU A CA 1
ATOM 1148 C C . LEU A 1 144 ? 0.016 2.348 -0.119 1.00 92.56 144 LEU A C 1
ATOM 1150 O O . LEU A 1 144 ? -0.600 2.087 0.916 1.00 92.56 144 LEU A O 1
ATOM 1154 N N . THR A 1 145 ? 0.871 3.375 -0.180 1.00 91.94 145 THR A N 1
ATOM 1155 C CA . THR A 1 145 ? 1.084 4.272 0.966 1.00 91.94 145 THR A CA 1
ATOM 1156 C C . THR A 1 145 ? -0.156 5.098 1.263 1.00 91.94 145 THR A C 1
ATOM 1158 O O . THR A 1 145 ? -0.542 5.191 2.426 1.00 91.94 145 THR A O 1
ATOM 1161 N N . VAL A 1 146 ? -0.834 5.628 0.240 1.00 91.62 146 VAL A N 1
ATOM 1162 C CA . VAL A 1 146 ? -2.113 6.339 0.409 1.00 91.62 146 VAL A CA 1
ATOM 1163 C C . VAL A 1 146 ? -3.158 5.428 1.054 1.00 91.62 146 VAL A C 1
ATOM 1165 O O . VAL A 1 146 ? -3.823 5.831 2.007 1.00 91.62 146 VAL A O 1
ATOM 1168 N N . PHE A 1 147 ? -3.259 4.179 0.599 1.00 91.75 147 PHE A N 1
ATOM 1169 C CA . PHE A 1 147 ? -4.144 3.178 1.185 1.00 91.75 147 PHE A CA 1
ATOM 1170 C C . PHE A 1 147 ? -3.834 2.916 2.668 1.00 91.75 147 PHE A C 1
ATOM 1172 O O . PHE A 1 147 ? -4.733 2.950 3.512 1.00 91.75 147 PHE A O 1
ATOM 1179 N N . ALA A 1 148 ? -2.561 2.700 3.006 1.00 92.00 148 ALA A N 1
ATOM 1180 C CA . ALA A 1 148 ? -2.130 2.465 4.380 1.00 92.00 148 ALA A CA 1
ATOM 1181 C C . ALA A 1 148 ? -2.410 3.675 5.285 1.00 92.00 148 ALA A C 1
ATOM 1183 O O . ALA A 1 148 ? -2.929 3.515 6.390 1.00 92.00 148 ALA A O 1
ATOM 1184 N N . LEU A 1 149 ? -2.128 4.888 4.800 1.00 90.56 149 LEU A N 1
ATOM 1185 C CA . LEU A 1 149 ? -2.417 6.133 5.510 1.00 90.56 149 LEU A CA 1
ATOM 1186 C C . LEU A 1 149 ? -3.917 6.323 5.730 1.00 90.56 149 LEU A C 1
ATOM 1188 O O . LEU A 1 149 ? -4.317 6.697 6.828 1.00 90.56 149 LEU A O 1
ATOM 1192 N N . ALA A 1 150 ? -4.754 6.012 4.736 1.00 89.62 150 ALA A N 1
ATOM 1193 C CA . ALA A 1 150 ? -6.207 6.068 4.878 1.00 89.62 150 ALA A CA 1
ATOM 1194 C C . ALA A 1 150 ? -6.706 5.136 5.992 1.00 89.62 150 ALA A C 1
ATOM 1196 O O . ALA A 1 150 ? -7.552 5.531 6.797 1.00 89.62 150 ALA A O 1
ATOM 1197 N N . LEU A 1 151 ? -6.157 3.919 6.073 1.00 87.38 151 LEU A N 1
ATOM 1198 C CA . LEU A 1 151 ? -6.496 2.957 7.120 1.00 87.38 151 LEU A CA 1
ATOM 1199 C C . LEU A 1 151 ? -5.991 3.384 8.502 1.00 87.38 151 LEU A C 1
ATOM 1201 O O . LEU A 1 151 ? -6.742 3.284 9.469 1.00 87.38 151 LEU A O 1
ATOM 1205 N N . ILE A 1 152 ? -4.754 3.877 8.612 1.00 87.25 152 ILE A N 1
ATOM 1206 C CA . ILE A 1 152 ? -4.210 4.376 9.885 1.00 87.25 152 ILE A CA 1
ATOM 1207 C C . ILE A 1 152 ? -5.005 5.594 10.361 1.00 87.25 152 ILE A C 1
ATOM 1209 O O . ILE A 1 152 ? -5.387 5.655 11.525 1.00 87.25 152 ILE A O 1
ATOM 1213 N N . ALA A 1 153 ? -5.295 6.548 9.474 1.00 84.25 153 ALA A N 1
ATOM 1214 C CA . ALA A 1 153 ? -6.069 7.742 9.807 1.00 84.25 153 ALA A CA 1
ATOM 1215 C C . ALA A 1 153 ? -7.493 7.395 10.263 1.00 84.25 153 ALA A C 1
ATOM 1217 O O . ALA A 1 153 ? -8.049 8.069 11.127 1.00 84.25 153 ALA A O 1
ATOM 1218 N N . ALA A 1 154 ? -8.073 6.328 9.708 1.00 80.69 154 ALA A N 1
ATOM 1219 C CA . ALA A 1 154 ? -9.352 5.794 10.158 1.00 80.69 154 ALA A CA 1
ATOM 1220 C C . ALA A 1 154 ? -9.257 5.130 11.540 1.00 80.69 154 ALA A C 1
ATOM 1222 O O . ALA A 1 154 ? -10.154 5.314 12.357 1.00 80.69 154 ALA A O 1
ATOM 1223 N N . ALA A 1 155 ? -8.171 4.391 11.786 1.00 74.81 155 ALA A N 1
ATOM 1224 C CA . ALA A 1 155 ? -7.899 3.660 13.023 1.00 74.81 155 ALA A CA 1
ATOM 1225 C C . ALA A 1 155 ? -7.470 4.555 14.194 1.00 74.81 155 ALA A C 1
ATOM 1227 O O . ALA A 1 155 ? -7.604 4.157 15.353 1.00 74.81 155 ALA A O 1
ATOM 1228 N N . ALA A 1 156 ? -6.919 5.736 13.905 1.00 66.62 156 ALA A N 1
ATOM 1229 C CA . ALA A 1 156 ? -6.493 6.673 14.926 1.00 66.62 156 ALA A CA 1
ATOM 1230 C C . ALA A 1 156 ? -7.698 7.030 15.817 1.00 66.62 156 ALA A C 1
ATOM 1232 O O . ALA A 1 156 ? -8.758 7.403 15.296 1.00 66.62 156 ALA A O 1
ATOM 1233 N N . PRO A 1 157 ? -7.567 6.930 17.156 1.00 53.66 157 PRO A N 1
ATOM 1234 C CA . PRO A 1 157 ? -8.616 7.388 18.056 1.00 53.66 157 PRO A CA 1
ATOM 1235 C C . PRO A 1 157 ? -8.943 8.844 17.723 1.00 53.66 157 PRO A C 1
ATOM 1237 O O . PRO A 1 157 ? -8.097 9.565 17.198 1.00 53.66 157 PRO A O 1
ATOM 1240 N N . ASN A 1 158 ? -10.170 9.291 17.997 1.00 51.34 158 ASN A N 1
ATOM 1241 C CA . ASN A 1 158 ? -10.541 10.693 17.828 1.00 51.34 158 ASN A CA 1
ATOM 1242 C C . ASN A 1 158 ? -9.628 11.582 18.699 1.00 51.34 158 ASN A C 1
ATOM 1244 O O . ASN A 1 158 ? -10.022 11.973 19.790 1.00 51.34 158 ASN A O 1
ATOM 1248 N N . VAL A 1 159 ? -8.453 11.972 18.193 1.00 45.28 159 VAL A N 1
ATOM 1249 C CA . VAL A 1 159 ? -7.516 12.909 18.844 1.00 45.28 159 VAL A CA 1
ATOM 1250 C C . VAL A 1 159 ? -8.175 14.289 19.028 1.00 45.28 159 VAL A C 1
ATOM 1252 O O . VAL A 1 159 ? -7.673 15.144 19.742 1.00 45.28 159 VAL A O 1
ATOM 1255 N N . GLY A 1 160 ? -9.347 14.501 18.413 1.00 43.09 160 GLY A N 1
ATOM 1256 C CA . GLY A 1 160 ? -10.170 15.700 18.543 1.00 43.09 160 GLY A CA 1
ATOM 1257 C C . GLY A 1 160 ? -11.395 15.586 19.457 1.00 43.09 160 GLY A C 1
ATOM 1258 O O . GLY A 1 160 ? -12.132 16.565 19.558 1.00 43.09 160 GLY A O 1
ATOM 1259 N N . ARG A 1 161 ? -11.670 14.451 20.122 1.00 39.47 161 ARG A N 1
ATOM 1260 C CA . ARG A 1 161 ? -12.663 14.474 21.205 1.00 39.47 161 ARG A CA 1
ATOM 1261 C C . ARG A 1 161 ? -11.897 14.846 22.461 1.00 39.47 161 ARG A C 1
ATOM 1263 O O . ARG A 1 161 ? -11.212 14.004 23.021 1.00 39.47 161 ARG A O 1
ATOM 1270 N N . LYS A 1 162 ? -11.950 16.149 22.750 1.00 39.31 162 LYS A N 1
ATOM 1271 C CA . LYS A 1 162 ? -11.499 16.855 23.949 1.00 39.31 162 LYS A CA 1
ATOM 1272 C C . LYS A 1 162 ? -10.955 15.911 25.024 1.00 39.31 162 LYS A C 1
ATOM 1274 O O . LYS A 1 162 ? -11.670 15.021 25.482 1.00 39.31 162 LYS A O 1
ATOM 1279 N N . VAL A 1 163 ? -9.764 16.229 25.525 1.00 42.75 163 VAL A N 1
ATOM 1280 C CA . VAL A 1 163 ? -9.520 16.156 26.967 1.00 42.75 163 VAL A CA 1
ATOM 1281 C C . VAL A 1 163 ? -10.671 16.928 27.623 1.00 42.75 163 VAL A C 1
ATOM 1283 O O . VAL A 1 163 ? -10.594 18.128 27.861 1.00 42.75 163 VAL A O 1
ATOM 1286 N N . SER A 1 164 ? -11.813 16.269 27.802 1.00 39.91 164 SER A N 1
ATOM 1287 C CA . SER A 1 164 ? -12.765 16.622 28.826 1.00 39.91 164 SER A CA 1
ATOM 1288 C C . SER A 1 164 ? -12.025 16.244 30.088 1.00 39.91 164 SER A C 1
ATOM 1290 O O . SER A 1 164 ? -12.086 15.109 30.547 1.00 39.91 164 SER A O 1
ATOM 1292 N N . VAL A 1 165 ? -11.243 17.208 30.576 1.00 47.62 165 VAL A N 1
ATOM 1293 C CA . VAL A 1 165 ? -11.074 17.386 32.008 1.00 47.62 165 VAL A CA 1
ATOM 1294 C C . VAL A 1 165 ? -12.471 17.189 32.576 1.00 47.62 165 VAL A C 1
ATOM 1296 O O . VAL A 1 165 ? -13.399 17.902 32.185 1.00 47.62 165 VAL A O 1
ATOM 1299 N N . ASP A 1 166 ? -12.644 16.124 33.348 1.00 39.25 166 ASP A N 1
ATOM 1300 C CA . ASP A 1 166 ? -13.891 15.856 34.039 1.00 39.25 166 ASP A CA 1
ATOM 1301 C C . ASP A 1 166 ? -14.221 17.128 34.845 1.00 39.25 166 ASP A C 1
ATOM 1303 O O . ASP A 1 166 ? -13.409 17.531 35.687 1.00 39.25 166 ASP A O 1
ATOM 1307 N N . PRO A 1 167 ? -15.331 17.839 34.569 1.00 44.06 167 PRO A N 1
ATOM 1308 C CA . PRO A 1 167 ? -15.639 19.087 35.264 1.00 44.06 167 PRO A CA 1
ATOM 1309 C C . PRO A 1 167 ? -15.832 18.880 36.775 1.00 44.06 167 PRO A C 1
ATOM 1311 O O . PRO A 1 167 ? -15.847 19.853 37.520 1.00 44.06 167 PRO A O 1
ATOM 1314 N N . LYS A 1 168 ? -15.882 17.629 37.257 1.00 42.53 168 LYS A N 1
ATOM 1315 C CA . LYS A 1 168 ? -15.835 17.302 38.687 1.00 42.53 168 LYS A CA 1
ATOM 1316 C C . LYS A 1 168 ? -14.527 17.670 39.399 1.00 42.53 168 LYS A C 1
ATOM 1318 O O . LYS A 1 168 ? -14.514 17.658 40.624 1.00 42.53 168 LYS A O 1
ATOM 1323 N N . CYS A 1 169 ? -13.454 18.013 38.684 1.00 42.25 169 CYS A N 1
ATOM 1324 C CA . CYS A 1 169 ? -12.219 18.520 39.300 1.00 42.25 169 CYS A CA 1
ATOM 1325 C C . CYS A 1 169 ? -12.093 20.049 39.289 1.00 42.25 169 CYS A C 1
ATOM 1327 O O . CYS A 1 169 ? -11.061 20.566 39.712 1.00 42.25 169 CYS A O 1
ATOM 1329 N N . TYR A 1 170 ? -13.101 20.777 38.801 1.00 42.41 170 TYR A N 1
ATOM 1330 C CA . TYR A 1 170 ? -13.061 22.237 38.738 1.00 42.41 170 TYR A CA 1
ATOM 1331 C C . TYR A 1 170 ? -14.237 22.845 39.498 1.00 42.41 170 TYR A C 1
ATOM 1333 O O . TYR A 1 170 ? -15.025 23.606 38.946 1.00 42.41 170 TYR A O 1
ATOM 1341 N N . ASP A 1 171 ? -14.355 22.501 40.778 1.00 37.84 171 ASP A N 1
ATOM 1342 C CA . ASP A 1 171 ? -15.067 23.364 41.706 1.00 37.84 171 ASP A CA 1
ATOM 1343 C C . ASP A 1 171 ? -14.392 23.398 43.080 1.00 37.84 171 ASP A C 1
ATOM 1345 O O . ASP A 1 171 ? -14.067 22.382 43.691 1.00 37.84 171 ASP A O 1
ATOM 1349 N N . ASN A 1 172 ? -14.292 24.638 43.524 1.00 35.06 172 ASN A N 1
ATOM 1350 C CA . ASN A 1 172 ? -14.184 25.145 44.868 1.00 35.06 172 ASN A CA 1
ATOM 1351 C C . ASN A 1 172 ? -12.802 25.436 45.464 1.00 35.06 172 ASN A C 1
ATOM 1353 O O . ASN A 1 172 ? -11.885 24.624 45.555 1.00 35.06 172 ASN A O 1
ATOM 1357 N N . LYS A 1 173 ? -12.721 26.699 45.881 1.00 39.41 173 LYS A N 1
ATOM 1358 C CA . LYS A 1 173 ? -11.662 27.352 46.629 1.00 39.41 173 LYS A CA 1
ATOM 1359 C C . LYS A 1 173 ? -11.330 26.584 47.911 1.00 39.41 173 LYS A C 1
ATOM 1361 O O . LYS A 1 173 ? -12.195 25.981 48.541 1.00 39.41 173 LYS A O 1
ATOM 1366 N N . THR A 1 174 ? -10.146 26.934 48.409 1.00 37.31 174 THR A N 1
ATOM 1367 C CA . THR A 1 174 ? -9.741 26.974 49.824 1.00 37.31 174 THR A CA 1
ATOM 1368 C C . THR A 1 174 ? -9.194 25.682 50.433 1.00 37.31 174 THR A C 1
ATOM 1370 O O . THR A 1 174 ? -9.812 24.629 50.386 1.00 37.31 174 THR A O 1
ATOM 1373 N N . SER A 1 175 ? -8.038 25.871 51.083 1.00 36.53 175 SER A N 1
ATOM 1374 C CA . SER A 1 175 ? -7.421 25.070 52.150 1.00 36.53 175 SER A CA 1
ATOM 1375 C C . SER A 1 175 ? -6.965 23.641 51.835 1.00 36.53 175 SER A C 1
ATOM 1377 O O . SER A 1 175 ? -7.763 22.728 51.698 1.00 36.53 175 SER A O 1
ATOM 1379 N N . GLU A 1 176 ? -5.635 23.503 51.806 1.00 43.28 176 GLU A N 1
ATOM 1380 C CA . GLU A 1 176 ? -4.848 22.570 52.625 1.00 43.28 176 GLU A CA 1
ATOM 1381 C C . GLU A 1 176 ? -5.261 21.086 52.744 1.00 43.28 176 GLU A C 1
ATOM 1383 O O . GLU A 1 176 ? -6.334 20.733 53.212 1.00 43.28 176 GLU A O 1
ATOM 1388 N N . VAL A 1 177 ? -4.245 20.241 52.516 1.00 44.19 177 VAL A N 1
ATOM 1389 C CA . VAL A 1 177 ? -4.092 18.852 52.987 1.00 44.19 177 VAL A CA 1
ATOM 1390 C C . VAL A 1 177 ? -4.717 17.750 52.114 1.00 44.19 177 VAL A C 1
ATOM 1392 O O . VAL A 1 177 ? -5.867 17.773 51.703 1.00 44.19 177 VAL A O 1
ATOM 1395 N N . SER A 1 178 ? -3.894 16.715 51.912 1.00 33.91 178 SER A N 1
ATOM 1396 C CA . SER A 1 178 ? -4.204 15.391 51.359 1.00 33.91 178 SER A CA 1
ATOM 1397 C C . SER A 1 178 ? -4.112 15.195 49.840 1.00 33.91 178 SER A C 1
ATOM 1399 O O . SER A 1 178 ? -5.074 14.957 49.115 1.00 33.91 178 SER A O 1
ATOM 1401 N N . ARG A 1 179 ? -2.853 15.132 49.382 1.00 47.66 179 ARG A N 1
ATOM 1402 C CA . ARG A 1 179 ? -2.414 14.095 48.435 1.00 47.66 179 ARG A CA 1
ATOM 1403 C C . ARG A 1 179 ? -2.941 12.737 48.909 1.00 47.66 179 ARG A C 1
ATOM 1405 O O . ARG A 1 179 ? -2.410 12.273 49.902 1.00 47.66 179 ARG A O 1
ATOM 1412 N N . GLU A 1 180 ? -3.809 12.069 48.152 1.00 35.59 180 GLU A N 1
ATOM 1413 C CA . GLU A 1 180 ? -3.764 10.609 47.950 1.00 35.59 180 GLU A CA 1
ATOM 1414 C C . GLU A 1 180 ? -4.463 10.214 46.635 1.00 35.59 180 GLU A C 1
ATOM 1416 O O . GLU A 1 180 ? -5.661 9.988 46.554 1.00 35.59 180 GLU A O 1
ATOM 1421 N N . ARG A 1 181 ? -3.659 10.140 45.567 1.00 41.44 181 ARG A N 1
ATOM 1422 C CA . ARG A 1 181 ? -3.424 8.897 44.811 1.00 41.44 181 ARG A CA 1
ATOM 1423 C C . ARG A 1 181 ? -4.653 8.080 44.353 1.00 41.44 181 ARG A C 1
ATOM 1425 O O . ARG A 1 181 ? -4.574 6.855 44.314 1.00 41.44 181 ARG A O 1
ATOM 1432 N N . PHE A 1 182 ? -5.734 8.734 43.928 1.00 44.16 182 PHE A N 1
ATOM 1433 C CA . PHE A 1 182 ? -6.913 8.078 43.347 1.00 44.16 182 PHE A CA 1
ATOM 1434 C C . PHE A 1 182 ? -7.162 8.509 41.892 1.00 44.16 182 PHE A C 1
ATOM 1436 O O . PHE A 1 182 ? -8.112 9.210 41.572 1.00 44.16 182 PHE A O 1
ATOM 1443 N N . CYS A 1 183 ? -6.273 8.065 41.006 1.00 35.56 183 CYS A N 1
ATOM 1444 C CA . CYS A 1 183 ? -6.561 7.866 39.585 1.00 35.56 183 CYS A CA 1
ATOM 1445 C C . CYS A 1 183 ? -5.969 6.499 39.237 1.00 35.56 183 CYS A C 1
ATOM 1447 O O . CYS A 1 183 ? -4.778 6.391 38.942 1.00 35.56 183 CYS A O 1
ATOM 1449 N N . ARG A 1 184 ? -6.779 5.455 39.406 1.00 39.81 184 ARG A N 1
ATOM 1450 C CA . ARG A 1 184 ? -6.481 4.083 39.000 1.00 39.81 184 ARG A CA 1
ATOM 1451 C C . ARG A 1 184 ? -7.429 3.710 37.871 1.00 39.81 184 ARG A C 1
ATOM 1453 O O . ARG A 1 184 ? -8.606 4.119 37.970 1.00 39.81 184 ARG A O 1
#

Secondary structure (DSSP, 8-state):
--HHHHHHHHHHHHHHHHHHHHHHHHHHHHHHHHHHH--SHHHHHHHHHHHHHHHHHIIIIIIIIIS--HHIIIIIHHHHHHHHHHHHHHHHH--------SSHHHHHHHHHHHHHHHTHHHHHHHHH-PPTTSS--TTSHHHHHHHHHHHHHHHS--TTS-----GGGS--------------

pLDDT: mean 79.78, std 17.43, range [33.91, 95.62]